Protein AF-A0A7K7Q0R3-F1 (afdb_monomer_lite)

InterPro domains:
  IPR020519 Divergent protein kinase domain 2A/B [PTHR32073] (1-245)
  IPR022049 FAM69, protein-kinase domain [PF12260] (134-243)

Structure (mmCIF, N/CA/C/O backbone):
data_AF-A0A7K7Q0R3-F1
#
_entry.id   AF-A0A7K7Q0R3-F1
#
loop_
_atom_site.group_PDB
_atom_site.id
_atom_site.type_symbol
_atom_site.label_atom_id
_atom_site.label_alt_id
_atom_site.label_comp_id
_atom_site.label_asym_id
_atom_site.label_entity_id
_atom_site.label_seq_id
_atom_site.pdbx_PDB_ins_code
_atom_site.Cartn_x
_atom_site.Cartn_y
_atom_site.Cartn_z
_atom_site.occupancy
_atom_site.B_iso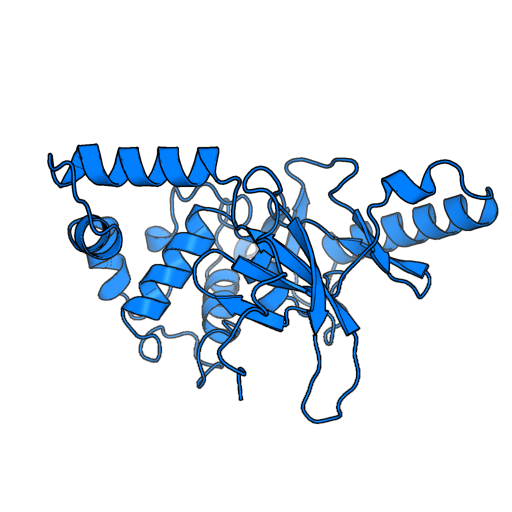_or_equiv
_atom_site.auth_seq_id
_atom_site.auth_comp_id
_atom_site.auth_asym_id
_atom_site.auth_atom_id
_atom_site.pdbx_PDB_model_num
ATOM 1 N N . ARG A 1 1 ? 11.522 20.310 10.435 1.00 29.44 1 ARG A N 1
ATOM 2 C CA . ARG A 1 1 ? 10.844 21.611 10.675 1.00 29.44 1 ARG A CA 1
ATOM 3 C C . ARG A 1 1 ? 9.976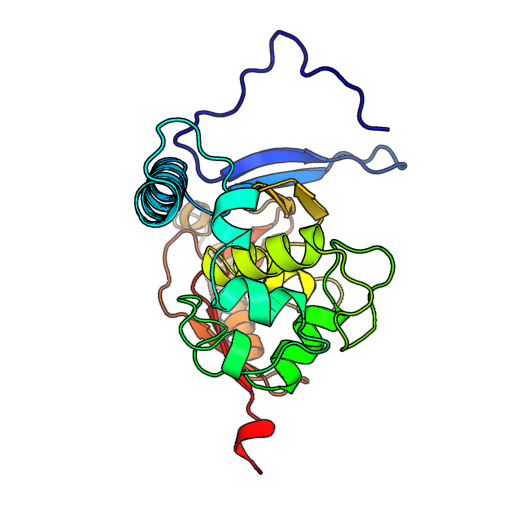 21.868 9.443 1.00 29.44 1 ARG A C 1
ATOM 5 O O . ARG A 1 1 ? 10.543 22.070 8.384 1.00 29.44 1 ARG A O 1
ATOM 12 N N . PHE A 1 2 ? 8.651 21.693 9.513 1.00 28.55 2 PHE A N 1
ATOM 13 C CA . PHE A 1 2 ? 7.786 22.058 8.384 1.00 28.55 2 PHE A CA 1
ATOM 14 C C . PHE A 1 2 ? 7.688 23.577 8.395 1.00 28.55 2 PHE A C 1
ATOM 16 O O . PHE A 1 2 ? 7.078 24.124 9.312 1.00 28.55 2 PHE A O 1
ATOM 23 N N . ASP A 1 3 ? 8.344 24.245 7.448 1.00 33.34 3 ASP A N 1
ATOM 24 C CA . ASP A 1 3 ? 8.173 25.681 7.278 1.00 33.34 3 ASP A CA 1
ATOM 25 C C . ASP A 1 3 ? 6.704 25.921 6.942 1.00 33.34 3 ASP A C 1
ATOM 27 O O . ASP A 1 3 ? 6.195 25.589 5.869 1.00 33.34 3 ASP A O 1
ATOM 31 N N . THR A 1 4 ? 5.980 26.412 7.942 1.00 40.22 4 THR A N 1
ATOM 32 C CA . THR A 1 4 ? 4.638 26.929 7.781 1.00 40.22 4 THR A CA 1
ATOM 33 C C . THR A 1 4 ? 4.751 28.076 6.800 1.00 40.22 4 THR A C 1
ATOM 35 O O . THR A 1 4 ? 5.209 29.148 7.179 1.00 40.22 4 THR A O 1
ATOM 38 N N . TRP A 1 5 ? 4.401 27.808 5.550 1.00 41.28 5 TRP A N 1
ATOM 39 C CA . TRP A 1 5 ? 3.625 28.633 4.630 1.00 41.28 5 TRP A CA 1
ATOM 40 C C . TRP A 1 5 ? 3.769 27.994 3.247 1.00 41.28 5 TRP A C 1
ATOM 42 O O . TRP A 1 5 ? 4.846 27.973 2.657 1.00 41.28 5 TRP A O 1
ATOM 52 N N . LEU A 1 6 ? 2.664 27.479 2.701 1.00 46.16 6 LEU A N 1
ATOM 53 C CA . LEU A 1 6 ? 2.557 27.382 1.248 1.00 46.16 6 LEU A CA 1
ATOM 54 C C . LEU A 1 6 ? 2.786 28.804 0.730 1.00 46.16 6 LEU A C 1
ATOM 56 O O . LEU A 1 6 ? 2.028 29.705 1.090 1.00 46.16 6 LEU A O 1
ATOM 60 N N . SER A 1 7 ? 3.853 29.016 -0.047 1.00 49.12 7 SER A N 1
ATOM 61 C CA . SER A 1 7 ? 4.052 30.269 -0.779 1.00 49.12 7 SER A CA 1
ATOM 62 C C . SER A 1 7 ? 2.725 30.658 -1.431 1.00 49.12 7 SER A C 1
ATOM 64 O O . SER A 1 7 ? 2.049 29.798 -1.995 1.00 49.12 7 SER A O 1
ATOM 66 N N . SER A 1 8 ? 2.322 31.924 -1.332 1.00 51.28 8 SER A N 1
ATOM 67 C CA . SER A 1 8 ? 1.013 32.426 -1.786 1.00 51.28 8 SER A CA 1
ATOM 68 C C . SER A 1 8 ? 0.708 32.126 -3.264 1.00 51.28 8 SER A C 1
ATOM 70 O O . SER A 1 8 ? -0.447 32.177 -3.685 1.00 51.28 8 SER A O 1
ATOM 72 N N . HIS A 1 9 ? 1.730 31.772 -4.047 1.00 54.41 9 HIS A N 1
ATOM 73 C CA . HIS A 1 9 ? 1.637 31.381 -5.453 1.00 54.41 9 HIS A CA 1
ATOM 74 C C . HIS A 1 9 ? 1.421 29.874 -5.682 1.00 54.41 9 HIS A C 1
ATOM 76 O O . HIS A 1 9 ? 1.054 29.470 -6.787 1.00 54.41 9 HIS A O 1
ATOM 82 N N . LEU A 1 10 ? 1.627 29.030 -4.667 1.00 55.50 10 LEU A N 1
ATOM 83 C CA . LEU A 1 10 ? 1.417 27.588 -4.757 1.00 55.50 10 LEU A CA 1
ATOM 84 C C . LEU A 1 10 ? -0.078 27.284 -4.658 1.00 55.50 10 LEU A C 1
ATOM 86 O O . LEU A 1 10 ? -0.665 27.206 -3.578 1.00 55.50 10 LEU A O 1
ATOM 90 N N . LYS A 1 11 ? -0.708 27.092 -5.818 1.00 57.22 11 LYS A N 1
ATOM 91 C CA . LYS A 1 11 ? -2.060 26.539 -5.891 1.00 57.22 11 LYS A CA 1
ATOM 92 C C . LYS A 1 11 ? -2.015 25.075 -5.465 1.00 57.22 11 LYS A C 1
ATOM 94 O O . LYS A 1 11 ? -1.203 24.303 -5.975 1.00 57.22 11 LYS A O 1
ATOM 99 N N . LEU A 1 12 ? -2.911 24.689 -4.557 1.00 59.88 12 LEU A N 1
ATOM 100 C CA . LEU A 1 12 ? -3.127 23.277 -4.257 1.00 59.88 12 LEU A CA 1
ATOM 101 C C . LEU A 1 12 ? -3.476 22.538 -5.560 1.00 59.88 12 LEU A C 1
ATOM 103 O O . LEU A 1 12 ? -4.226 23.084 -6.379 1.00 59.88 12 LEU A O 1
ATOM 107 N N . PRO A 1 13 ? -2.960 21.314 -5.759 1.00 64.62 13 PRO A N 1
ATOM 108 C CA . PRO A 1 13 ? -3.265 20.520 -6.937 1.00 64.62 13 PRO A CA 1
ATOM 109 C C . PRO A 1 13 ? -4.776 20.416 -7.154 1.00 64.62 13 PRO A C 1
ATOM 111 O O . PRO A 1 13 ? -5.527 20.338 -6.168 1.00 64.62 13 PRO A O 1
ATOM 114 N N . PRO A 1 14 ? -5.231 20.382 -8.422 1.00 69.56 14 PRO A N 1
ATOM 115 C CA . PRO A 1 14 ? -6.631 20.208 -8.748 1.00 69.56 14 PRO A CA 1
ATOM 116 C C . PRO A 1 14 ? -7.236 19.077 -7.933 1.00 69.56 14 PRO A C 1
ATOM 118 O O . PRO A 1 14 ? -6.722 17.963 -7.856 1.00 69.56 14 PRO A O 1
ATOM 121 N N . ILE A 1 15 ? -8.361 19.391 -7.317 1.00 67.19 15 ILE A N 1
ATOM 122 C CA . ILE A 1 15 ? -9.062 18.510 -6.396 1.00 67.19 15 ILE A CA 1
ATOM 123 C C . ILE A 1 15 ? -9.492 17.181 -7.060 1.00 67.19 15 ILE A C 1
ATOM 125 O O . ILE A 1 15 ? -9.699 16.177 -6.375 1.00 67.19 15 ILE A O 1
ATOM 129 N N . SER A 1 16 ? -9.618 17.183 -8.387 1.00 69.81 16 SER A N 1
ATOM 130 C CA . SER A 1 16 ? -9.933 16.024 -9.219 1.00 69.81 16 SER A CA 1
ATOM 131 C C . SER A 1 16 ? -8.789 15.015 -9.340 1.00 69.81 16 SER A C 1
ATOM 133 O O . SER A 1 16 ? -9.059 13.849 -9.621 1.00 69.81 16 SER A O 1
ATOM 135 N N . LEU A 1 17 ? -7.533 15.423 -9.129 1.00 77.06 17 LEU A N 1
ATOM 136 C CA . LEU A 1 17 ? -6.384 14.532 -9.267 1.00 77.06 17 LEU A CA 1
ATOM 137 C C . LEU A 1 17 ? -6.211 13.663 -8.017 1.00 77.06 17 LEU A C 1
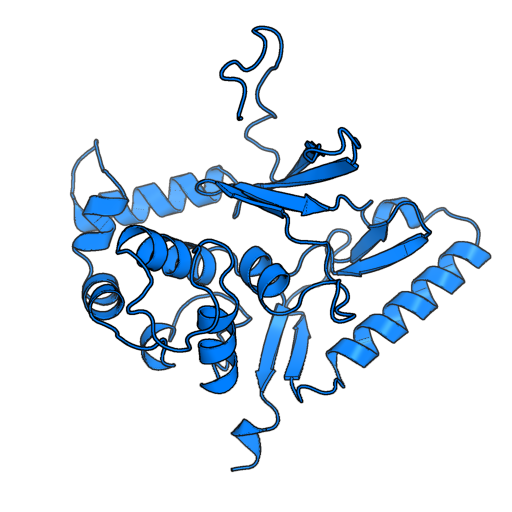ATOM 139 O O . LEU A 1 17 ? -6.199 14.150 -6.881 1.00 77.06 17 LEU A O 1
ATOM 143 N N . LEU A 1 18 ? -6.063 12.358 -8.250 1.00 85.50 18 LEU A N 1
ATOM 144 C CA . LEU A 1 18 ? -5.799 11.372 -7.203 1.00 85.50 18 LEU A CA 1
ATOM 145 C C . LEU A 1 18 ? -4.363 11.480 -6.676 1.00 85.50 18 LEU A C 1
ATOM 147 O O . LEU A 1 18 ? -4.151 11.353 -5.475 1.00 85.50 18 LEU A O 1
ATOM 151 N N . SER A 1 19 ? -3.405 11.735 -7.564 1.00 86.62 19 SER A N 1
ATOM 152 C CA . SER A 1 19 ? -1.977 11.797 -7.260 1.00 86.62 19 SER A CA 1
ATOM 153 C C . SER A 1 19 ? -1.325 12.973 -7.984 1.00 86.62 19 SER A C 1
ATOM 155 O O . SER A 1 19 ? -1.780 13.366 -9.063 1.00 86.62 19 SER A O 1
ATOM 157 N N . TYR A 1 20 ? -0.291 13.549 -7.379 1.00 86.38 20 TYR A N 1
ATOM 158 C CA . TYR A 1 20 ? 0.510 14.627 -7.949 1.00 86.38 20 TYR A CA 1
ATOM 159 C C . TYR A 1 20 ? 1.966 14.508 -7.506 1.00 86.38 20 TYR A C 1
ATOM 161 O O . TYR A 1 20 ? 2.252 14.103 -6.380 1.00 86.38 20 TYR A O 1
ATOM 169 N N . SER A 1 21 ? 2.882 14.894 -8.390 1.00 87.31 21 SER A N 1
ATOM 170 C CA . SER A 1 21 ? 4.310 14.887 -8.091 1.00 87.31 21 SER A CA 1
ATOM 171 C C . SER A 1 21 ? 4.691 16.052 -7.178 1.00 87.31 21 SER A C 1
ATOM 173 O O . SER A 1 21 ? 4.128 17.148 -7.254 1.00 87.31 21 SER A O 1
ATOM 175 N N . GLY A 1 22 ? 5.674 15.816 -6.324 1.00 86.75 22 GLY A N 1
ATOM 176 C CA . GLY A 1 22 ? 6.285 16.805 -5.452 1.00 86.75 22 GLY A CA 1
ATOM 177 C C . GLY A 1 22 ? 7.765 16.509 -5.248 1.00 86.75 22 GLY A C 1
ATOM 178 O O . GLY A 1 22 ? 8.283 15.495 -5.713 1.00 86.75 22 GLY A O 1
ATOM 179 N N . ASN A 1 23 ? 8.432 17.402 -4.524 1.00 87.38 23 ASN A N 1
ATOM 180 C CA . ASN A 1 23 ? 9.815 17.221 -4.109 1.00 87.38 23 ASN A CA 1
ATOM 181 C C . ASN A 1 23 ? 9.865 17.062 -2.591 1.00 87.38 23 ASN A C 1
ATOM 183 O O . ASN A 1 23 ? 9.279 17.854 -1.853 1.00 87.38 23 ASN A O 1
ATOM 187 N N . TYR A 1 24 ? 10.577 16.041 -2.140 1.00 84.81 24 TYR A N 1
ATOM 188 C CA . TYR A 1 24 ? 10.869 15.781 -0.740 1.00 84.81 24 TYR A CA 1
ATOM 189 C C . TYR A 1 24 ? 12.359 15.984 -0.496 1.00 84.81 24 TYR A C 1
ATOM 191 O O . TYR A 1 24 ? 13.177 15.628 -1.343 1.00 84.81 24 TYR A O 1
ATOM 199 N N . THR A 1 25 ? 12.702 16.541 0.659 1.00 82.50 25 THR A N 1
ATOM 200 C CA . THR A 1 25 ? 14.082 16.636 1.123 1.00 82.50 25 THR A CA 1
ATOM 201 C C . THR A 1 25 ? 14.176 16.124 2.550 1.00 82.50 25 THR A C 1
ATOM 203 O O . THR A 1 25 ? 13.286 16.363 3.366 1.00 82.50 25 THR A O 1
ATOM 206 N N . ASP A 1 26 ? 15.271 15.433 2.832 1.00 76.00 26 ASP A N 1
ATOM 207 C CA . ASP A 1 26 ? 15.704 15.054 4.171 1.00 76.00 26 ASP A CA 1
ATOM 208 C C . ASP A 1 26 ? 16.652 16.117 4.757 1.00 76.00 26 ASP A C 1
ATOM 210 O O . ASP A 1 26 ? 16.946 17.136 4.118 1.00 76.00 26 ASP A O 1
ATOM 214 N N . ASP A 1 27 ? 17.146 15.880 5.976 1.00 74.31 27 ASP A N 1
ATOM 215 C CA . ASP A 1 27 ? 18.114 16.754 6.655 1.00 74.31 27 ASP A CA 1
ATOM 216 C C . ASP A 1 27 ? 19.431 16.904 5.865 1.00 74.31 27 ASP A C 1
ATOM 218 O O . ASP A 1 27 ? 20.146 17.895 6.025 1.00 74.31 27 ASP A O 1
ATOM 222 N N . ALA A 1 28 ? 19.719 15.969 4.950 1.00 71.62 28 ALA A N 1
ATOM 223 C CA . ALA A 1 28 ? 20.848 16.027 4.024 1.00 71.62 28 ALA A CA 1
ATOM 224 C C . ALA A 1 28 ? 20.610 16.959 2.815 1.00 71.62 28 ALA A C 1
ATOM 226 O O . ALA A 1 28 ? 21.481 17.078 1.953 1.00 71.62 28 ALA A O 1
ATOM 227 N N . LYS A 1 29 ? 19.458 17.643 2.745 1.00 73.44 29 LYS A N 1
ATOM 228 C CA . LYS A 1 29 ? 19.083 18.597 1.682 1.00 73.44 29 LYS A CA 1
ATOM 229 C C . LYS A 1 29 ? 19.063 17.993 0.270 1.00 73.44 29 LYS A C 1
ATOM 231 O O . LYS A 1 29 ? 19.203 18.716 -0.720 1.00 73.44 29 LYS A O 1
ATOM 236 N N . SER A 1 30 ? 18.894 16.673 0.163 1.00 79.25 30 SER A N 1
ATOM 237 C CA . SER A 1 30 ? 18.803 15.982 -1.124 1.00 79.25 30 SER A CA 1
ATOM 238 C C . SER A 1 30 ? 17.358 15.987 -1.629 1.00 79.25 30 SER A C 1
ATOM 240 O O . SER A 1 30 ? 16.482 15.346 -1.051 1.00 79.25 30 SER A O 1
ATOM 242 N N . TRP A 1 31 ? 17.089 16.714 -2.715 1.00 84.25 31 TRP A N 1
ATOM 243 C CA . TRP A 1 31 ? 15.753 16.747 -3.314 1.00 84.25 31 TRP A CA 1
ATOM 244 C C . TRP A 1 31 ? 15.470 15.463 -4.095 1.00 84.25 31 TRP A C 1
ATOM 246 O O . TRP A 1 31 ? 16.217 15.093 -5.001 1.00 84.25 31 TRP A O 1
ATOM 256 N N . ARG A 1 32 ? 14.365 14.796 -3.760 1.00 87.00 32 ARG A N 1
ATOM 257 C CA . ARG A 1 32 ? 13.897 13.561 -4.399 1.00 87.00 32 ARG A CA 1
ATOM 258 C C . ARG A 1 32 ? 12.455 13.722 -4.856 1.00 87.00 32 ARG A C 1
ATOM 260 O O . ARG A 1 32 ? 11.644 14.326 -4.155 1.00 87.00 32 ARG A O 1
ATOM 267 N N . LEU A 1 33 ? 12.137 13.150 -6.013 1.00 90.62 33 LEU A N 1
ATOM 268 C CA . LEU A 1 33 ? 10.776 13.144 -6.540 1.00 90.62 33 LEU A CA 1
ATOM 269 C C . LEU A 1 33 ? 9.895 12.187 -5.736 1.00 90.62 33 LEU A C 1
ATOM 271 O O . LEU A 1 33 ? 10.247 11.026 -5.509 1.00 90.62 33 LEU A O 1
ATOM 275 N N . VAL A 1 34 ? 8.727 12.679 -5.344 1.00 92.88 34 VAL A N 1
ATOM 276 C CA . VAL A 1 34 ? 7.715 11.926 -4.602 1.00 92.88 34 VAL A CA 1
ATOM 277 C C . VAL A 1 34 ? 6.358 12.070 -5.258 1.00 92.88 34 VAL A C 1
ATOM 279 O O . VAL A 1 34 ? 6.055 13.104 -5.847 1.00 92.88 34 VAL A O 1
ATOM 282 N N . ASP A 1 35 ? 5.535 11.043 -5.124 1.00 92.00 35 ASP A N 1
ATOM 283 C CA . ASP A 1 35 ? 4.119 11.116 -5.442 1.00 92.00 35 ASP A CA 1
ATOM 284 C C . ASP A 1 35 ? 3.351 11.352 -4.141 1.00 92.00 35 ASP A C 1
ATOM 286 O O . ASP A 1 35 ? 3.542 10.655 -3.141 1.00 92.00 35 ASP A O 1
ATOM 290 N N . ILE A 1 36 ? 2.479 12.357 -4.153 1.00 92.12 36 ILE A N 1
ATOM 291 C CA . ILE A 1 36 ? 1.543 12.632 -3.071 1.00 92.12 36 ILE A CA 1
ATOM 292 C C . ILE A 1 36 ? 0.164 12.199 -3.551 1.00 92.12 36 ILE A C 1
ATOM 294 O O . ILE A 1 36 ? -0.401 12.771 -4.484 1.00 92.12 36 ILE A O 1
ATOM 298 N N . THR A 1 37 ? -0.380 11.178 -2.901 1.00 91.00 37 THR A N 1
ATOM 299 C CA . THR A 1 37 ? -1.573 10.466 -3.357 1.00 91.00 37 THR A CA 1
ATOM 300 C C . THR A 1 37 ? -2.669 10.519 -2.299 1.00 91.00 37 THR A C 1
ATOM 302 O O . THR A 1 37 ? -2.434 10.309 -1.110 1.00 91.00 37 THR A O 1
ATOM 305 N N . ARG A 1 38 ? -3.901 10.809 -2.722 1.00 90.56 38 ARG A N 1
ATOM 306 C CA . ARG A 1 38 ? -5.098 10.702 -1.880 1.00 90.56 38 ARG A CA 1
ATOM 307 C C . ARG A 1 38 ? -5.503 9.232 -1.765 1.00 90.56 38 ARG A C 1
ATOM 309 O O . ARG A 1 38 ? -5.488 8.524 -2.764 1.00 90.56 38 ARG A O 1
ATOM 316 N N . LEU A 1 39 ? -5.963 8.799 -0.588 1.00 87.88 39 LEU A N 1
ATOM 317 C CA . LEU A 1 39 ? -6.458 7.422 -0.388 1.00 87.88 39 LEU A CA 1
ATOM 318 C C . LEU A 1 39 ? -7.570 7.040 -1.377 1.00 87.88 39 LEU A C 1
ATOM 320 O O . LEU A 1 39 ? -7.611 5.920 -1.870 1.00 87.88 39 LEU A O 1
ATOM 324 N N . THR A 1 40 ? -8.454 7.980 -1.698 1.00 87.62 40 THR A N 1
ATOM 325 C CA . THR A 1 40 ? -9.368 7.882 -2.835 1.00 87.62 40 THR A CA 1
ATOM 326 C C . THR A 1 40 ? -9.658 9.272 -3.417 1.00 87.62 40 THR A C 1
ATOM 328 O O . THR A 1 40 ? -9.281 10.308 -2.852 1.00 87.62 40 THR A O 1
ATOM 331 N N . SER A 1 41 ? -10.323 9.308 -4.574 1.00 85.50 41 SER A N 1
ATOM 332 C CA . SER A 1 41 ? -10.831 10.527 -5.201 1.00 85.50 41 SER A CA 1
ATOM 333 C C . SER A 1 41 ? -11.652 11.359 -4.211 1.00 85.50 41 SER A C 1
ATOM 335 O O . SER A 1 41 ? -12.357 10.821 -3.349 1.00 85.50 41 SER A O 1
ATOM 337 N N . LYS A 1 42 ? -11.618 12.692 -4.348 1.00 82.31 42 LYS A N 1
ATOM 338 C CA . LYS A 1 42 ? -12.428 13.558 -3.479 1.00 82.31 42 LYS A CA 1
ATOM 339 C C . LYS A 1 42 ? -13.910 13.195 -3.540 1.00 82.31 42 LYS A C 1
ATOM 341 O O . LYS A 1 42 ? -14.547 13.138 -2.499 1.00 82.31 42 LYS A O 1
ATOM 346 N N . TYR A 1 43 ? -14.447 12.931 -4.730 1.00 83.00 43 TYR A N 1
ATOM 347 C CA . TYR A 1 43 ? -15.859 12.584 -4.878 1.00 83.00 43 TYR A CA 1
ATOM 348 C C . TYR A 1 43 ? -16.240 11.359 -4.032 1.00 83.00 43 TYR A C 1
ATOM 350 O O . TYR A 1 43 ? -17.242 11.384 -3.317 1.00 83.00 43 TYR A O 1
ATOM 358 N N . GLN A 1 44 ? -15.422 10.301 -4.063 1.00 84.19 44 GLN A N 1
ATOM 359 C CA . GLN A 1 44 ? -15.665 9.104 -3.256 1.00 84.19 44 GLN A CA 1
ATOM 360 C C . GLN A 1 44 ? -15.496 9.378 -1.756 1.00 84.19 44 GLN A C 1
ATOM 362 O O . GLN A 1 44 ? -16.328 8.921 -0.973 1.00 84.19 44 GLN A O 1
ATOM 367 N N . HIS A 1 45 ? -14.492 10.170 -1.361 1.00 83.31 45 HIS A N 1
ATOM 368 C CA . HIS A 1 45 ? -14.331 10.627 0.022 1.00 83.31 45 HIS A CA 1
ATOM 369 C C . HIS A 1 45 ? -15.559 11.400 0.524 1.00 83.31 45 HIS A C 1
ATOM 371 O O . HIS A 1 45 ? -16.135 11.030 1.542 1.00 83.31 45 HIS A O 1
ATOM 377 N N . ASP A 1 46 ? -15.994 12.432 -0.200 1.00 83.50 46 ASP A N 1
ATOM 378 C CA . ASP A 1 46 ? -17.121 13.282 0.192 1.00 83.50 46 ASP A CA 1
ATOM 379 C C . ASP A 1 46 ? -18.423 12.464 0.263 1.00 83.50 46 ASP A C 1
ATOM 381 O O . ASP A 1 46 ? -19.235 12.637 1.173 1.00 83.50 46 ASP A O 1
ATOM 385 N N . ARG A 1 47 ? -18.619 11.514 -0.664 1.00 82.44 47 ARG A N 1
ATOM 386 C CA . ARG A 1 47 ? -19.771 10.602 -0.651 1.00 82.44 47 ARG A CA 1
ATOM 387 C C . ARG A 1 47 ? -19.746 9.667 0.560 1.00 82.44 47 ARG A C 1
ATOM 389 O O . ARG A 1 47 ? -20.796 9.439 1.162 1.00 82.44 47 ARG A O 1
ATOM 396 N N . ALA A 1 48 ? -18.585 9.112 0.906 1.00 79.25 48 ALA A N 1
ATOM 397 C CA . ALA A 1 48 ? -18.428 8.247 2.073 1.00 79.25 48 ALA A CA 1
ATOM 398 C C . ALA A 1 48 ? -18.665 9.022 3.378 1.00 79.25 48 ALA A C 1
ATOM 400 O O . ALA A 1 48 ? -19.449 8.576 4.217 1.00 79.25 48 ALA A O 1
ATOM 401 N N . ASP A 1 49 ? -18.078 10.213 3.502 1.00 80.94 49 ASP A N 1
ATOM 402 C CA . ASP A 1 49 ? -18.249 11.086 4.665 1.00 80.94 49 ASP A CA 1
ATOM 403 C C . ASP A 1 49 ? -19.717 11.475 4.846 1.00 80.94 49 ASP A C 1
ATOM 405 O O . ASP A 1 49 ? -20.277 11.297 5.927 1.00 80.94 49 ASP A O 1
ATOM 409 N N . ASN A 1 50 ? -20.384 11.901 3.769 1.00 80.75 50 ASN A N 1
ATOM 410 C CA . ASN A 1 50 ? -21.805 12.236 3.804 1.00 80.75 50 ASN A CA 1
ATOM 411 C C . ASN A 1 50 ? -22.669 11.048 4.241 1.00 80.75 50 ASN A C 1
ATOM 413 O O . ASN A 1 50 ? -23.589 11.230 5.037 1.00 80.75 50 ASN A O 1
ATOM 417 N N . ARG A 1 51 ? -22.375 9.824 3.782 1.00 77.81 51 ARG A N 1
ATOM 418 C CA . ARG A 1 51 ? -23.102 8.613 4.210 1.00 77.81 51 ARG A CA 1
ATOM 419 C C . ARG A 1 51 ? -22.923 8.330 5.699 1.00 77.81 51 ARG A C 1
ATOM 421 O O . ARG A 1 51 ? -23.909 8.070 6.387 1.00 77.81 51 ARG A O 1
ATOM 428 N N . ILE A 1 52 ? -21.697 8.410 6.212 1.00 75.50 52 ILE A N 1
ATOM 429 C CA . ILE A 1 52 ? -21.407 8.189 7.639 1.00 75.50 52 ILE A CA 1
ATOM 430 C C . ILE A 1 52 ? -22.105 9.259 8.491 1.00 75.50 52 ILE A C 1
ATOM 432 O O . ILE A 1 52 ? -22.723 8.958 9.509 1.00 75.50 52 ILE A O 1
ATOM 436 N N . CYS A 1 53 ? -22.071 10.510 8.046 1.00 76.75 53 CYS A N 1
ATOM 437 C CA . CYS A 1 53 ? -22.638 11.638 8.771 1.00 76.75 53 CYS A CA 1
ATOM 438 C C . CYS A 1 53 ? -24.173 11.658 8.787 1.00 76.75 53 CYS A C 1
ATOM 440 O O . CYS A 1 53 ? -24.780 11.873 9.839 1.00 76.75 53 CYS A O 1
ATOM 442 N N . THR A 1 54 ? -24.810 11.397 7.644 1.00 75.31 54 THR A N 1
ATOM 443 C CA . THR A 1 54 ? -26.278 11.382 7.525 1.00 75.31 54 THR A CA 1
ATOM 444 C C . THR A 1 54 ? -26.906 10.197 8.251 1.00 75.31 54 THR A C 1
ATOM 446 O O . THR A 1 54 ? -27.928 10.374 8.911 1.00 75.31 54 THR A O 1
ATOM 449 N N . SER A 1 55 ? -26.275 9.019 8.200 1.00 68.69 55 SER A N 1
ATOM 450 C CA . SER A 1 55 ? -26.783 7.813 8.870 1.00 68.69 55 SER A CA 1
ATOM 451 C C . SER A 1 55 ? -26.697 7.873 10.400 1.00 68.69 55 SER A C 1
ATOM 453 O O . SER A 1 55 ? -27.532 7.268 11.067 1.00 68.69 55 SER A O 1
ATOM 455 N N . LEU A 1 56 ? -25.732 8.612 10.967 1.00 67.38 56 LEU A N 1
ATOM 456 C CA . LEU A 1 56 ? -25.437 8.557 12.407 1.00 67.38 56 LEU A CA 1
ATOM 457 C C . LEU A 1 56 ? -25.782 9.821 13.196 1.00 67.38 56 LEU A C 1
ATOM 459 O O . LEU A 1 56 ? -26.101 9.719 14.380 1.00 67.38 56 LEU A O 1
ATOM 463 N N . LEU A 1 57 ? -25.675 11.010 12.595 1.00 66.12 57 LEU A N 1
ATOM 464 C CA . LEU A 1 57 ? -25.796 12.265 13.347 1.00 66.12 57 LEU A CA 1
ATOM 465 C C . LEU A 1 57 ? -27.021 13.100 12.974 1.00 66.12 57 LEU A C 1
ATOM 467 O O . LEU A 1 57 ? -27.382 13.967 13.760 1.00 66.12 57 LEU A O 1
ATOM 471 N N . LYS A 1 58 ? -27.684 12.844 11.834 1.00 65.75 58 LYS A N 1
ATOM 472 C CA . LYS A 1 58 ? -28.829 13.641 11.332 1.00 65.75 58 LYS A CA 1
ATOM 473 C C . LYS A 1 58 ? -28.575 15.169 11.321 1.00 65.75 58 LYS A C 1
ATOM 475 O O . LYS A 1 58 ? -29.521 15.949 11.291 1.00 65.75 58 LYS A O 1
ATOM 480 N N . THR A 1 59 ? -27.314 15.614 11.329 1.00 60.22 59 THR A N 1
ATOM 481 C CA . THR A 1 59 ? -26.909 17.031 11.343 1.00 60.22 59 THR A CA 1
ATOM 482 C C . THR A 1 59 ? -26.138 17.406 10.078 1.00 60.22 59 THR A C 1
ATOM 484 O O . THR A 1 59 ? -25.413 16.589 9.513 1.00 60.22 59 THR A O 1
ATOM 487 N N . LYS A 1 60 ? -26.255 18.674 9.646 1.00 56.97 60 LYS A N 1
ATOM 488 C CA . LYS A 1 60 ? -25.479 19.234 8.517 1.00 56.97 60 LYS A CA 1
ATOM 489 C C . LYS A 1 60 ? -23.992 19.425 8.849 1.00 56.97 60 LYS A C 1
ATOM 491 O O . LYS A 1 60 ? -23.160 19.376 7.952 1.00 56.97 60 LYS A O 1
ATOM 496 N N . THR A 1 61 ? -23.652 19.622 10.124 1.00 61.72 61 THR A N 1
ATOM 497 C CA . THR A 1 61 ? -22.269 19.685 10.613 1.00 61.72 61 THR A CA 1
ATOM 498 C C . THR A 1 61 ? -21.926 18.372 11.308 1.00 61.72 61 THR A C 1
ATOM 500 O O . THR A 1 61 ? -22.508 18.003 12.330 1.00 61.72 61 THR A O 1
ATOM 503 N N . CYS A 1 62 ? -20.997 17.625 10.722 1.00 67.50 62 CYS A N 1
ATOM 504 C CA . CYS A 1 62 ? -20.591 16.317 11.210 1.00 67.50 62 CYS A CA 1
ATOM 505 C C . CYS A 1 62 ? -19.071 16.262 11.311 1.00 67.50 62 CYS A C 1
ATOM 507 O O . CYS A 1 62 ? -18.356 16.415 10.325 1.00 67.50 62 CYS A O 1
ATOM 509 N N . SER A 1 63 ? -18.577 16.024 12.524 1.00 78.81 63 SER A N 1
ATOM 510 C CA . SER A 1 63 ? -17.200 15.583 12.715 1.00 78.81 63 SER A CA 1
ATOM 511 C C . SER A 1 63 ? -17.166 14.078 12.484 1.00 78.81 63 SER A C 1
ATOM 513 O O . SER A 1 63 ? -17.772 13.327 13.252 1.00 78.81 63 SER A O 1
ATOM 515 N N . LEU A 1 64 ? -16.466 13.641 11.434 1.00 78.00 64 LEU A N 1
ATOM 516 C CA . LEU A 1 64 ? -16.381 12.225 11.078 1.00 78.00 64 LEU A CA 1
ATOM 517 C C . LEU A 1 64 ? -15.813 11.382 12.224 1.00 78.00 64 LEU A C 1
ATOM 519 O O . LEU A 1 64 ? -16.342 10.317 12.515 1.00 78.00 64 LEU A O 1
ATOM 523 N N . GLU A 1 65 ? -14.792 11.886 12.923 1.00 79.81 65 GLU A N 1
ATOM 524 C CA . GLU A 1 65 ? -14.243 11.233 14.115 1.00 79.81 65 GLU A CA 1
ATOM 525 C C . GLU A 1 65 ? -15.334 10.996 15.171 1.00 79.81 65 GLU A C 1
ATOM 527 O O . GLU A 1 65 ? -15.471 9.886 15.685 1.00 79.81 65 GLU A O 1
ATOM 532 N N . ARG A 1 66 ? -16.159 12.011 15.468 1.00 80.94 66 ARG A N 1
ATOM 533 C CA . ARG A 1 66 ? -17.259 11.871 16.437 1.00 80.94 66 ARG A CA 1
ATOM 534 C C . ARG A 1 66 ? -18.339 10.908 15.950 1.00 80.94 66 ARG A C 1
ATOM 536 O O . ARG A 1 66 ? -18.887 10.170 16.765 1.00 80.94 66 ARG A O 1
ATOM 543 N N . ALA A 1 67 ? -18.654 10.916 14.655 1.00 81.31 67 ALA A N 1
ATOM 544 C CA . ALA A 1 67 ? -19.627 10.000 14.067 1.00 81.31 67 ALA A CA 1
ATOM 545 C C . ALA A 1 67 ? -19.137 8.548 14.163 1.00 81.31 67 ALA A C 1
ATOM 547 O O . ALA A 1 67 ? -19.837 7.693 14.703 1.00 81.31 67 ALA A O 1
ATOM 548 N N . LEU A 1 68 ? -17.901 8.288 13.729 1.00 81.69 68 LEU A N 1
ATOM 549 C CA . LEU A 1 68 ? -17.283 6.963 13.767 1.00 81.69 68 LEU A CA 1
ATOM 550 C C . LEU A 1 68 ? -17.177 6.434 15.196 1.00 81.69 68 LEU A C 1
ATOM 552 O O . LEU A 1 68 ? -17.533 5.277 15.424 1.00 81.69 68 LEU A O 1
ATOM 556 N N . ARG A 1 69 ? -16.835 7.298 16.166 1.00 84.19 69 ARG A N 1
ATOM 557 C CA . ARG A 1 69 ? -16.830 6.976 17.603 1.00 84.19 69 ARG A CA 1
ATOM 558 C C . ARG A 1 69 ? -18.141 6.387 18.117 1.00 84.19 69 ARG A C 1
ATOM 560 O O . ARG A 1 69 ? -18.104 5.630 19.077 1.00 84.19 69 ARG A O 1
ATOM 567 N N . ARG A 1 70 ? -19.290 6.664 17.498 1.00 83.81 70 ARG A N 1
ATOM 568 C CA . ARG A 1 70 ? -20.587 6.108 17.927 1.00 83.81 70 ARG A CA 1
ATOM 569 C C . ARG A 1 70 ? -20.891 4.724 17.357 1.00 83.81 70 ARG A C 1
ATOM 571 O O . ARG A 1 70 ? -21.826 4.077 17.814 1.00 83.81 70 ARG A O 1
ATOM 578 N N . THR A 1 71 ? -20.135 4.258 16.366 1.00 84.12 71 THR A N 1
ATOM 579 C CA . THR A 1 71 ? -20.409 2.967 15.722 1.00 84.12 71 THR A CA 1
ATOM 580 C C . THR A 1 71 ? -19.916 1.798 16.575 1.00 84.12 71 THR A C 1
ATOM 582 O O . THR A 1 71 ? -18.842 1.855 17.177 1.00 84.12 71 THR A O 1
ATOM 585 N N . GLN A 1 72 ? -20.673 0.696 16.598 1.00 87.69 72 GLN A N 1
ATOM 586 C CA . GLN A 1 72 ? -20.302 -0.498 17.368 1.00 87.69 72 GLN A CA 1
ATOM 587 C C . GLN A 1 72 ? -18.971 -1.098 16.895 1.00 87.69 72 GLN A C 1
ATOM 589 O O . GLN A 1 72 ? -18.146 -1.481 17.724 1.00 87.69 72 GLN A O 1
ATOM 594 N N . ARG A 1 73 ? -18.735 -1.142 15.574 1.00 87.31 73 ARG A N 1
ATOM 595 C CA . ARG A 1 73 ? -17.459 -1.600 14.997 1.00 87.31 73 ARG A CA 1
ATOM 596 C C . ARG A 1 73 ? -16.294 -0.788 15.555 1.00 87.31 73 ARG A C 1
ATOM 598 O O . ARG A 1 73 ? -15.305 -1.365 15.988 1.00 87.31 73 ARG A O 1
ATOM 605 N N . PHE A 1 74 ? -16.435 0.534 15.607 1.00 87.31 74 PHE A N 1
ATOM 606 C CA . PHE A 1 74 ? -15.382 1.400 16.118 1.00 87.31 74 PHE A CA 1
ATOM 607 C C . PHE A 1 74 ? -15.168 1.259 17.626 1.00 87.31 74 PHE A C 1
ATOM 609 O O . PHE A 1 74 ? -14.035 1.248 18.090 1.00 87.31 74 PHE A O 1
ATOM 616 N N . GLN A 1 75 ? -16.239 1.096 18.402 1.00 90.56 75 GLN A N 1
ATOM 617 C CA . GLN A 1 75 ? -16.125 0.837 19.838 1.00 90.56 75 GLN A CA 1
ATOM 618 C C . GLN A 1 75 ? -15.387 -0.475 20.130 1.00 90.56 75 GLN A C 1
ATOM 620 O O . GLN A 1 75 ? -14.536 -0.511 21.017 1.00 90.56 75 GLN A O 1
ATOM 625 N N . LYS A 1 76 ? -15.661 -1.535 19.357 1.00 92.81 76 LYS A N 1
ATOM 626 C CA . LYS A 1 76 ? -14.893 -2.789 19.423 1.00 92.81 76 LYS A CA 1
ATOM 627 C C . LYS A 1 76 ? -13.430 -2.563 19.034 1.00 92.81 76 LYS A C 1
ATOM 629 O O . LYS A 1 76 ? -12.542 -2.981 19.766 1.00 92.81 76 LYS A O 1
ATOM 634 N N . TRP A 1 77 ? -13.195 -1.836 17.942 1.00 93.69 77 TRP A N 1
ATOM 635 C CA . TRP A 1 77 ? -11.859 -1.513 17.441 1.00 93.69 77 TRP A CA 1
ATOM 636 C C . TRP A 1 77 ? -10.995 -0.752 18.457 1.00 93.69 77 TRP A C 1
ATOM 638 O O . TRP A 1 77 ? -9.837 -1.095 18.664 1.00 93.69 77 TRP A O 1
ATOM 648 N N . LEU A 1 78 ? -11.552 0.255 19.137 1.00 92.75 78 LEU A N 1
ATOM 649 C CA . LEU A 1 78 ? -10.813 1.023 20.143 1.00 92.75 78 LEU A CA 1
ATOM 650 C C . LEU A 1 78 ? -10.395 0.178 21.352 1.00 92.75 78 LEU A C 1
ATOM 652 O O . LEU A 1 78 ? -9.288 0.345 21.865 1.00 92.75 78 LEU A O 1
ATOM 656 N N . ARG A 1 79 ? -11.269 -0.736 21.791 1.00 93.25 79 ARG A N 1
ATOM 657 C CA . ARG A 1 79 ? -11.032 -1.621 22.944 1.00 93.25 79 ARG A CA 1
ATOM 658 C C . ARG A 1 79 ? -10.139 -2.815 22.611 1.00 93.25 79 ARG A C 1
ATOM 660 O O . ARG A 1 79 ? -9.664 -3.484 23.525 1.00 93.25 79 ARG A O 1
ATOM 667 N N . ALA A 1 80 ? -9.934 -3.098 21.328 1.00 94.69 80 ALA A N 1
ATOM 668 C CA . ALA A 1 80 ? -9.104 -4.201 20.890 1.00 94.69 80 ALA A CA 1
ATOM 669 C C . ALA A 1 80 ? -7.642 -3.977 21.291 1.00 94.69 80 ALA A C 1
ATOM 671 O O . ALA A 1 80 ? -7.065 -2.904 21.065 1.00 94.69 80 ALA A O 1
ATOM 672 N N . LYS A 1 81 ? -7.057 -5.027 21.870 1.00 94.56 81 LYS A N 1
ATOM 673 C CA . LYS A 1 81 ? -5.632 -5.099 22.210 1.00 94.56 81 LYS A CA 1
ATOM 674 C C . LYS A 1 81 ? -4.788 -5.676 21.080 1.00 94.56 81 LYS A C 1
ATOM 676 O O . LYS A 1 81 ? -3.593 -5.439 21.037 1.00 94.56 81 LYS A O 1
ATOM 681 N N . ARG A 1 82 ? -5.390 -6.425 20.158 1.00 95.69 82 ARG A N 1
ATOM 682 C CA . ARG A 1 82 ? -4.726 -7.039 19.003 1.00 95.69 82 ARG A CA 1
ATOM 683 C C . ARG A 1 82 ? -5.640 -6.917 17.795 1.00 95.69 82 ARG A C 1
ATOM 685 O O . ARG A 1 82 ? -6.860 -6.940 17.950 1.00 95.69 82 ARG A O 1
ATOM 692 N N . LEU A 1 83 ? -5.047 -6.787 16.615 1.00 96.06 83 LEU A N 1
ATOM 693 C CA . LEU A 1 83 ? -5.792 -6.802 15.367 1.00 96.06 83 LEU A CA 1
ATOM 694 C C . LEU A 1 83 ? -6.115 -8.251 14.993 1.00 96.06 83 LEU A C 1
ATOM 696 O O . LEU A 1 83 ? -5.207 -9.033 14.732 1.00 96.06 83 LEU A O 1
ATOM 700 N N . THR A 1 84 ? -7.393 -8.605 14.990 1.00 96.31 84 THR A N 1
ATOM 701 C CA . THR A 1 84 ? -7.875 -9.975 14.774 1.00 96.31 84 THR A CA 1
ATOM 702 C C . THR A 1 84 ? -8.782 -10.062 13.540 1.00 96.31 84 THR A C 1
ATOM 704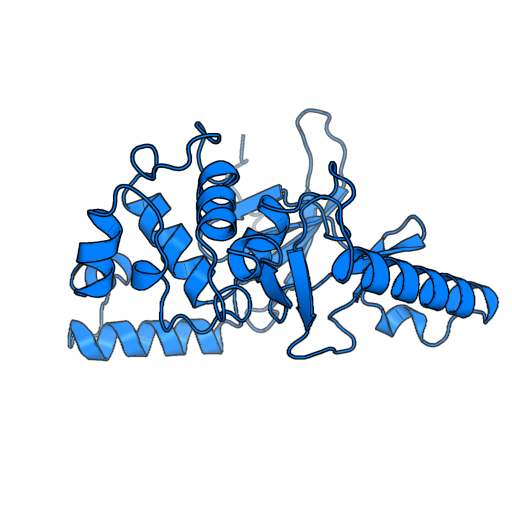 O O . THR A 1 84 ? -9.352 -9.042 13.126 1.00 96.31 84 THR A O 1
ATOM 707 N N . PRO A 1 85 ? -8.943 -11.255 12.931 1.00 95.38 85 PRO A N 1
ATOM 708 C CA . PRO A 1 85 ? -9.764 -11.437 11.733 1.00 95.38 85 PRO A CA 1
ATOM 709 C C . PRO A 1 85 ? -11.202 -10.917 11.870 1.00 95.38 85 PRO A C 1
ATOM 711 O O . PRO A 1 85 ? -11.722 -10.297 10.943 1.00 95.38 85 PRO A O 1
ATOM 714 N N . ASP A 1 86 ? -11.832 -11.077 13.038 1.00 93.94 86 ASP A N 1
ATOM 715 C CA . ASP A 1 86 ? -13.202 -10.616 13.300 1.00 93.94 86 ASP A CA 1
ATOM 716 C C . ASP A 1 86 ? -13.350 -9.084 13.251 1.00 93.94 86 ASP A C 1
ATOM 718 O O . ASP A 1 86 ? -14.400 -8.567 12.860 1.00 93.94 86 ASP A O 1
ATOM 722 N N . LEU A 1 87 ? -12.292 -8.337 13.585 1.00 94.62 87 LEU A N 1
ATOM 723 C CA . LEU A 1 87 ? -12.304 -6.871 13.551 1.00 94.62 87 LEU A CA 1
ATOM 724 C C . LEU A 1 87 ? -12.249 -6.323 12.122 1.00 94.62 87 LEU A C 1
ATOM 726 O O . LEU A 1 87 ? -12.835 -5.2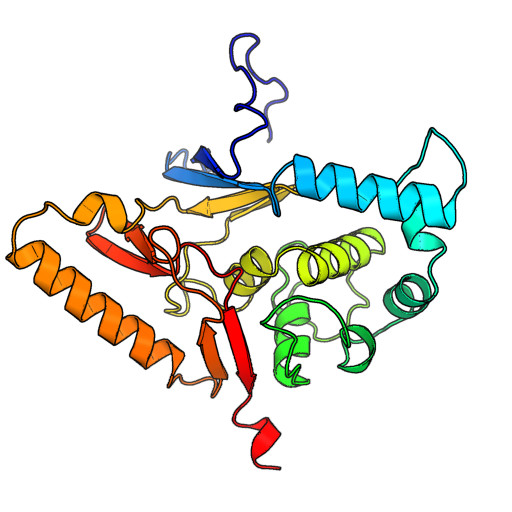72 11.830 1.00 94.62 87 LEU A O 1
ATOM 730 N N . VAL A 1 88 ? -11.546 -7.026 11.233 1.00 94.62 88 VAL A N 1
ATOM 731 C CA . VAL A 1 88 ? -11.361 -6.632 9.828 1.00 94.62 88 VAL A CA 1
ATOM 732 C C . VAL A 1 88 ? -12.368 -7.281 8.884 1.00 94.62 88 VAL A C 1
ATOM 734 O O . VAL A 1 88 ? -12.494 -6.855 7.735 1.00 94.62 88 VAL A O 1
ATOM 737 N N . GLN A 1 89 ? -13.135 -8.260 9.362 1.00 91.81 89 GLN A N 1
ATOM 738 C CA . GLN A 1 89 ? -14.135 -8.946 8.559 1.00 91.81 89 GLN A CA 1
ATOM 739 C C . GLN A 1 89 ? -15.130 -7.951 7.933 1.00 91.81 89 GLN A C 1
ATOM 741 O O . GLN A 1 89 ? -15.660 -7.033 8.579 1.00 91.81 89 GLN A O 1
ATOM 746 N N . GLY A 1 90 ? -15.371 -8.122 6.633 1.00 89.19 90 GLY A N 1
ATOM 747 C CA . GLY A 1 90 ? -16.277 -7.284 5.847 1.00 89.19 90 GLY A CA 1
ATOM 748 C C . GLY A 1 90 ? -15.720 -5.915 5.442 1.00 89.19 90 GLY A C 1
ATOM 749 O O . GLY A 1 90 ? -16.469 -5.122 4.873 1.00 89.19 90 GLY A O 1
ATOM 750 N N . LEU A 1 91 ? -14.445 -5.607 5.714 1.00 92.00 91 LEU A N 1
ATOM 751 C CA . LEU A 1 91 ? -13.791 -4.469 5.061 1.00 92.00 91 LEU A CA 1
ATOM 752 C C . LEU A 1 91 ? -13.581 -4.771 3.563 1.00 92.00 91 LEU A C 1
ATOM 754 O O . LEU A 1 91 ? -13.307 -5.915 3.206 1.00 92.00 91 LEU A O 1
ATOM 758 N N . PRO A 1 92 ? -13.708 -3.772 2.669 1.00 90.12 92 PRO A N 1
ATOM 759 C CA . PRO A 1 92 ? -13.705 -4.007 1.222 1.00 90.12 92 PRO A CA 1
ATOM 760 C C . PRO A 1 92 ? -12.306 -4.228 0.623 1.00 90.12 92 PRO A C 1
ATOM 762 O O . PRO A 1 92 ? -12.209 -4.595 -0.547 1.00 90.12 92 PRO A O 1
ATOM 765 N N . SER A 1 93 ? -11.232 -3.987 1.384 1.00 92.25 93 SER A N 1
ATOM 766 C CA . SER A 1 93 ? -9.857 -4.133 0.895 1.00 92.25 93 SER A CA 1
ATOM 767 C C . SER A 1 93 ? -9.588 -5.570 0.416 1.00 92.25 93 SER A C 1
ATOM 769 O O . SER A 1 93 ? -9.787 -6.512 1.189 1.00 92.25 93 SER A O 1
ATOM 771 N N . PRO A 1 94 ? -9.085 -5.766 -0.821 1.00 94.12 94 PRO A N 1
ATOM 772 C CA . PRO A 1 94 ? -8.714 -7.090 -1.317 1.00 94.12 94 PRO A CA 1
ATOM 773 C C . PRO A 1 94 ? -7.694 -7.816 -0.431 1.00 94.12 94 PRO A C 1
ATOM 775 O O . PRO A 1 94 ? -7.784 -9.033 -0.271 1.00 94.12 94 PRO A O 1
ATOM 778 N N . MET A 1 95 ? -6.776 -7.072 0.197 1.00 95.00 95 MET A N 1
ATOM 779 C CA . MET A 1 95 ? -5.773 -7.585 1.140 1.00 95.00 95 MET A CA 1
ATOM 780 C C . MET A 1 95 ? -6.404 -8.303 2.341 1.00 95.00 95 MET A C 1
ATOM 782 O O . MET A 1 95 ? -5.790 -9.194 2.916 1.00 95.00 95 MET A O 1
ATOM 786 N N . LEU A 1 96 ? -7.633 -7.936 2.713 1.00 95.25 96 LEU A N 1
ATOM 787 C CA . LEU A 1 96 ? -8.332 -8.440 3.897 1.00 95.25 96 LEU A CA 1
ATOM 788 C C . LEU A 1 96 ? -9.437 -9.451 3.560 1.00 95.25 96 LEU A C 1
ATOM 790 O O . LEU A 1 96 ? -10.267 -9.749 4.415 1.00 95.25 96 LEU A O 1
ATOM 794 N N . ARG A 1 97 ? -9.472 -9.985 2.330 1.00 93.38 97 ARG A N 1
ATOM 795 C CA . ARG A 1 97 ? -10.436 -11.035 1.944 1.00 93.38 97 ARG A CA 1
ATOM 796 C C . ARG A 1 97 ? -10.182 -12.360 2.666 1.00 93.38 97 ARG A C 1
ATOM 798 O O . ARG A 1 97 ? -11.138 -13.035 3.030 1.00 93.38 97 ARG A O 1
ATOM 805 N N . CYS A 1 98 ? -8.912 -12.693 2.898 1.00 92.00 98 CYS A N 1
ATOM 806 C CA . CYS A 1 98 ? -8.468 -13.869 3.650 1.00 92.00 98 CYS A CA 1
ATOM 807 C C . CYS A 1 98 ? -7.483 -13.420 4.747 1.00 92.00 98 CYS A C 1
ATOM 809 O O . CYS A 1 98 ? -6.277 -13.624 4.603 1.00 92.00 98 CYS A O 1
ATOM 811 N N . PRO A 1 99 ? -7.957 -12.718 5.796 1.00 93.62 99 PRO A N 1
ATOM 812 C CA . PRO A 1 99 ? -7.077 -12.095 6.775 1.00 93.62 99 PRO A CA 1
ATOM 813 C C . PRO A 1 99 ? -6.500 -13.155 7.720 1.00 93.62 99 PRO A C 1
ATOM 815 O O . PRO A 1 99 ? -7.200 -13.651 8.599 1.00 93.62 99 PRO A O 1
ATOM 818 N N . SER A 1 100 ? -5.222 -13.473 7.533 1.00 95.62 100 SER A N 1
ATOM 819 C CA . SER A 1 100 ? -4.449 -14.358 8.409 1.00 95.62 100 SER A CA 1
ATOM 820 C C . SER A 1 100 ? -4.001 -13.604 9.662 1.00 95.62 100 SER A C 1
ATOM 822 O O . SER A 1 100 ? -3.735 -12.395 9.603 1.00 95.62 100 SER A O 1
ATOM 824 N N . GLN A 1 101 ? -3.891 -14.274 10.810 1.00 96.44 101 GLN A N 1
ATOM 825 C CA . GLN A 1 101 ? -3.447 -13.589 12.029 1.00 96.44 101 GLN A CA 1
ATOM 826 C C . GLN A 1 101 ? -2.003 -13.082 11.879 1.00 96.44 101 GLN A C 1
ATOM 828 O O . GLN A 1 101 ? -1.676 -11.996 12.361 1.00 96.44 101 GLN A O 1
ATOM 833 N N . ARG A 1 102 ? -1.161 -13.816 11.142 1.00 96.69 102 ARG A N 1
ATOM 834 C CA . ARG A 1 102 ? 0.230 -13.441 10.844 1.00 96.69 102 ARG A CA 1
ATOM 835 C C . ARG A 1 102 ? 0.319 -12.155 10.013 1.00 96.69 102 ARG A C 1
ATOM 837 O O . ARG A 1 102 ? 1.160 -11.297 10.299 1.00 96.69 102 ARG A O 1
ATOM 844 N N . LEU A 1 103 ? -0.578 -11.973 9.039 1.00 96.94 103 LEU A N 1
ATOM 845 C CA . LEU A 1 103 ? -0.672 -10.745 8.249 1.00 96.94 103 LEU A CA 1
ATOM 846 C C . LEU A 1 103 ? -1.115 -9.564 9.120 1.00 96.94 103 LEU A C 1
ATOM 848 O O . LEU A 1 103 ? -0.517 -8.490 9.054 1.00 96.94 103 LEU A O 1
ATOM 852 N N . LEU A 1 104 ? -2.135 -9.757 9.959 1.00 97.50 104 LEU A N 1
ATOM 853 C CA . LEU A 1 104 ? -2.650 -8.708 10.844 1.00 97.50 104 LEU A CA 1
ATOM 854 C C . LEU A 1 104 ? -1.624 -8.278 11.900 1.00 97.50 104 LEU A C 1
ATOM 856 O O . LEU A 1 104 ? -1.448 -7.082 12.137 1.00 97.50 104 LEU A O 1
ATOM 860 N N . ASP A 1 105 ? -0.892 -9.231 12.474 1.00 96.56 105 ASP A N 1
ATOM 861 C CA . ASP A 1 105 ? 0.224 -8.953 13.377 1.00 96.56 105 ASP A CA 1
ATOM 862 C C . ASP A 1 105 ? 1.324 -8.155 12.673 1.00 96.56 105 ASP A C 1
ATOM 864 O O . ASP A 1 105 ? 1.856 -7.199 13.240 1.00 96.56 105 ASP A O 1
ATOM 868 N N . ARG A 1 106 ? 1.648 -8.508 11.419 1.00 96.25 106 ARG A N 1
ATOM 869 C CA . ARG A 1 106 ? 2.630 -7.771 10.613 1.00 96.25 106 ARG A CA 1
ATOM 870 C C . ARG A 1 106 ? 2.177 -6.334 10.354 1.00 96.25 106 ARG A C 1
ATOM 872 O O . ARG A 1 106 ? 3.015 -5.437 10.432 1.00 96.25 106 ARG A O 1
ATOM 879 N N . ILE A 1 107 ? 0.884 -6.110 10.102 1.00 96.94 107 ILE A N 1
ATOM 880 C CA . ILE A 1 107 ? 0.310 -4.766 9.939 1.00 96.94 107 ILE A CA 1
ATOM 881 C C . ILE A 1 107 ? 0.558 -3.913 11.175 1.00 96.94 107 ILE A C 1
ATOM 883 O O . ILE A 1 107 ? 1.110 -2.826 11.044 1.00 96.94 107 ILE A O 1
ATOM 887 N N . VAL A 1 108 ? 0.198 -4.401 12.364 1.00 96.25 108 VAL A N 1
ATOM 888 C CA . VAL A 1 108 ? 0.392 -3.639 13.609 1.00 96.25 108 VAL A CA 1
ATOM 889 C C . VAL A 1 108 ? 1.882 -3.425 13.882 1.00 96.25 108 VAL A C 1
ATOM 891 O O . VAL A 1 108 ? 2.307 -2.307 14.155 1.00 96.25 108 VAL A O 1
ATOM 894 N N . ARG A 1 109 ? 2.694 -4.473 13.710 1.00 95.00 109 ARG A N 1
ATOM 895 C CA . ARG A 1 109 ? 4.135 -4.444 13.979 1.00 95.00 109 ARG A CA 1
ATOM 896 C C . ARG A 1 109 ? 4.906 -3.450 13.117 1.00 95.00 109 ARG A C 1
ATOM 898 O O . ARG A 1 109 ? 5.914 -2.920 13.579 1.00 95.00 109 ARG A O 1
ATOM 905 N N . ARG A 1 110 ? 4.488 -3.245 11.867 1.00 94.44 110 ARG A N 1
ATOM 906 C CA . ARG A 1 110 ? 5.191 -2.415 10.872 1.00 94.44 110 ARG A CA 1
ATOM 907 C C . ARG A 1 110 ? 4.474 -1.101 10.560 1.00 94.44 110 ARG A C 1
ATOM 909 O O . ARG A 1 110 ? 4.863 -0.418 9.618 1.00 94.44 110 ARG A O 1
ATOM 916 N N . TYR A 1 111 ? 3.442 -0.740 11.318 1.00 94.19 111 TYR A N 1
ATOM 917 C CA . TYR A 1 111 ? 2.724 0.509 11.104 1.00 94.19 111 TYR A CA 1
ATOM 918 C C . TYR A 1 111 ? 3.625 1.704 11.448 1.00 94.19 111 TYR A C 1
ATOM 920 O O . TYR A 1 111 ? 3.923 1.956 12.609 1.00 94.19 111 TYR A O 1
ATOM 928 N N . ALA A 1 112 ? 4.075 2.432 10.428 1.00 86.50 112 ALA A N 1
ATOM 929 C CA . ALA A 1 112 ? 5.099 3.473 10.537 1.00 86.50 112 ALA A CA 1
ATOM 930 C C . ALA A 1 112 ? 4.552 4.829 11.015 1.00 86.50 112 ALA A C 1
ATOM 932 O O . ALA A 1 112 ? 5.308 5.775 11.214 1.00 86.50 112 ALA A O 1
ATOM 933 N N . GLU A 1 113 ? 3.236 4.943 11.203 1.00 84.69 113 GLU A N 1
ATOM 934 C CA . GLU A 1 113 ? 2.594 6.173 11.683 1.00 84.69 113 GLU A CA 1
ATOM 935 C C . GLU A 1 113 ? 2.677 6.354 13.202 1.00 84.69 113 GLU A C 1
ATOM 937 O O . GLU A 1 113 ? 2.083 7.292 13.733 1.00 84.69 113 GLU A O 1
ATOM 942 N N . VAL A 1 114 ? 3.389 5.462 13.893 1.00 83.38 114 VAL A N 1
ATOM 943 C CA . VAL A 1 114 ? 3.611 5.514 15.337 1.00 83.38 114 VAL A CA 1
ATOM 944 C C . VAL A 1 114 ? 5.100 5.384 15.669 1.00 83.38 114 VAL A C 1
ATOM 946 O O . VAL A 1 114 ? 5.822 4.681 14.962 1.00 83.38 114 VAL A O 1
ATOM 949 N N . PRO A 1 115 ? 5.577 6.061 16.730 1.00 68.88 115 PRO A N 1
ATOM 950 C CA . PRO A 1 115 ? 6.992 6.057 17.104 1.00 68.88 115 PRO A CA 1
ATOM 951 C C . PRO A 1 115 ? 7.481 4.690 17.613 1.00 68.88 115 PRO A C 1
ATOM 953 O O . PRO A 1 115 ? 8.612 4.310 17.327 1.00 68.88 115 PRO A O 1
ATOM 956 N N . ASP A 1 116 ? 6.619 3.930 18.297 1.00 69.56 116 ASP A N 1
ATOM 957 C CA . ASP A 1 116 ? 6.959 2.648 18.932 1.00 69.56 116 ASP A CA 1
ATOM 958 C C . ASP A 1 116 ? 6.489 1.445 18.095 1.00 69.56 116 ASP A C 1
ATOM 960 O O . ASP A 1 116 ? 5.688 0.616 18.535 1.00 69.56 116 ASP A O 1
ATOM 964 N N . ALA A 1 117 ? 6.967 1.354 16.852 1.00 75.06 117 ALA A N 1
ATOM 965 C CA . ALA A 1 117 ? 6.719 0.192 16.000 1.00 75.06 117 ALA A CA 1
ATOM 966 C C . ALA A 1 117 ? 7.466 -1.055 16.522 1.00 75.06 117 ALA A C 1
ATOM 968 O O . ALA A 1 117 ? 8.566 -0.964 17.066 1.00 75.06 117 ALA A O 1
ATOM 969 N N . GLY A 1 118 ? 6.891 -2.248 16.331 1.00 83.56 118 GLY A N 1
ATOM 970 C CA . GLY A 1 118 ? 7.528 -3.519 16.711 1.00 83.56 118 GLY A CA 1
ATOM 971 C C . GLY A 1 118 ? 6.652 -4.480 17.518 1.00 83.56 118 GLY A C 1
ATOM 972 O O . GLY A 1 118 ? 6.950 -5.677 17.552 1.00 83.56 118 GLY A O 1
ATOM 973 N N . SER A 1 119 ? 5.556 -3.991 18.103 1.00 88.81 119 SER A N 1
ATOM 974 C CA . SER A 1 119 ? 4.577 -4.807 18.833 1.00 88.81 119 SER A CA 1
ATOM 975 C C . SER A 1 119 ? 3.479 -5.351 17.916 1.00 88.81 119 SER A C 1
ATOM 977 O O . SER A 1 119 ? 3.063 -4.685 16.975 1.00 88.81 119 SER A O 1
ATOM 979 N N . ILE A 1 120 ? 2.961 -6.544 18.218 1.00 92.62 120 ILE A N 1
ATOM 980 C CA . ILE A 1 120 ? 1.737 -7.083 17.590 1.00 92.62 120 ILE A CA 1
ATOM 981 C C . ILE A 1 120 ? 0.457 -6.593 18.290 1.00 92.62 120 ILE A C 1
ATOM 983 O O . ILE A 1 120 ? -0.651 -6.774 17.784 1.00 92.62 120 ILE A O 1
ATOM 987 N N . TYR A 1 121 ? 0.602 -5.976 19.466 1.00 93.50 121 TYR A N 1
ATOM 988 C CA . TYR A 1 121 ? -0.499 -5.422 20.243 1.00 93.50 121 TYR A CA 1
ATOM 989 C C . TYR A 1 121 ? -0.709 -3.950 19.914 1.00 93.50 121 TYR A C 1
ATOM 991 O O . TYR A 1 121 ? 0.240 -3.196 19.732 1.00 93.50 121 TYR A O 1
ATOM 999 N N . MET A 1 122 ? -1.964 -3.520 19.910 1.00 93.75 122 MET A N 1
ATOM 1000 C CA . MET A 1 122 ? -2.400 -2.164 19.583 1.00 93.75 122 MET A CA 1
ATOM 1001 C C . MET A 1 122 ? -2.359 -1.202 20.782 1.00 93.75 122 MET A C 1
ATOM 1003 O O . MET A 1 122 ? -2.876 -0.093 20.672 1.00 93.75 122 MET A O 1
ATOM 1007 N N . ASP A 1 123 ? -1.799 -1.601 21.929 1.00 90.38 123 ASP A N 1
ATOM 1008 C CA . ASP A 1 123 ? -1.784 -0.780 23.154 1.00 90.38 123 ASP A CA 1
ATOM 1009 C C . ASP A 1 123 ? -0.944 0.503 23.006 1.00 90.38 123 ASP A C 1
ATOM 1011 O O . ASP A 1 123 ? -1.239 1.511 23.641 1.00 90.38 123 ASP A O 1
ATOM 1015 N N . HIS A 1 124 ? 0.057 0.484 22.121 1.00 89.94 124 HIS A N 1
ATOM 1016 C CA . HIS A 1 124 ? 0.891 1.643 21.783 1.00 89.94 124 HIS A CA 1
ATOM 1017 C C . HIS A 1 124 ? 0.219 2.609 20.786 1.00 89.94 124 HIS A C 1
ATOM 1019 O O . HIS A 1 124 ? 0.711 3.713 20.566 1.00 89.94 124 HIS A O 1
ATOM 1025 N N . LEU A 1 125 ? -0.903 2.213 20.170 1.00 92.19 125 LEU A N 1
ATOM 1026 C CA . LEU A 1 125 ? -1.642 3.049 19.224 1.00 92.19 125 LEU A CA 1
ATOM 1027 C C . LEU A 1 125 ? -2.615 3.955 19.981 1.00 92.19 125 LEU A C 1
ATOM 1029 O O . LEU A 1 125 ? -3.503 3.466 20.688 1.00 92.19 125 LEU A O 1
ATOM 1033 N N . THR A 1 126 ? -2.534 5.269 19.763 1.00 91.94 126 THR A N 1
ATOM 1034 C CA . THR A 1 126 ? -3.559 6.185 20.281 1.00 91.94 126 THR A CA 1
ATOM 1035 C C . THR A 1 126 ? -4.909 5.918 19.609 1.00 91.94 126 THR A C 1
ATOM 1037 O O . THR A 1 126 ? -4.984 5.357 18.514 1.00 91.94 126 THR A O 1
ATOM 1040 N N . ASP A 1 127 ? -6.010 6.392 20.198 1.00 90.25 127 ASP A N 1
ATOM 1041 C CA . ASP A 1 127 ? -7.338 6.323 19.565 1.00 90.25 127 ASP A CA 1
ATOM 1042 C C . ASP A 1 127 ? -7.356 6.886 18.133 1.00 90.25 127 ASP A C 1
ATOM 1044 O O . ASP A 1 127 ? -8.097 6.401 17.273 1.00 90.25 127 ASP A O 1
ATOM 1048 N N . ARG A 1 128 ? -6.552 7.928 17.877 1.00 88.50 128 ARG A N 1
ATOM 1049 C CA . ARG A 1 128 ? -6.423 8.544 16.552 1.00 88.50 128 ARG A CA 1
ATOM 1050 C C . ARG A 1 128 ? -5.663 7.638 15.590 1.00 88.50 128 ARG A C 1
ATOM 1052 O O . ARG A 1 128 ? -6.079 7.521 14.440 1.00 88.50 128 ARG A O 1
ATOM 1059 N N . ASP A 1 129 ? -4.624 6.954 16.058 1.00 91.38 129 ASP A N 1
ATOM 1060 C CA . ASP A 1 129 ? -3.861 5.997 15.250 1.00 91.38 129 ASP A CA 1
ATOM 1061 C C . ASP A 1 129 ? -4.707 4.778 14.906 1.00 91.38 129 ASP A C 1
ATOM 1063 O O . ASP A 1 129 ? -4.763 4.371 13.746 1.00 91.38 129 ASP A O 1
ATOM 1067 N N . LYS A 1 130 ? -5.460 4.261 15.885 1.00 92.50 130 LYS A N 1
ATOM 1068 C CA . LYS A 1 130 ? -6.439 3.192 15.670 1.00 92.50 130 LYS A CA 1
ATOM 1069 C C . LYS A 1 130 ? -7.486 3.613 14.637 1.00 92.50 130 LYS A C 1
ATOM 1071 O O . LYS A 1 130 ? -7.770 2.846 13.719 1.00 92.50 130 LYS A O 1
ATOM 1076 N N . LEU A 1 131 ? -8.041 4.823 14.747 1.00 89.06 131 LEU A N 1
ATOM 1077 C CA . LEU A 1 131 ? -9.001 5.359 13.774 1.00 89.06 131 LEU A CA 1
ATOM 1078 C C . LEU A 1 131 ? -8.413 5.452 12.371 1.00 89.06 131 LEU A C 1
ATOM 1080 O O . LEU A 1 131 ? -9.065 5.071 11.398 1.00 89.06 131 LEU A O 1
ATOM 1084 N N . ARG A 1 132 ? -7.189 5.958 12.277 1.00 89.94 132 ARG A N 1
ATOM 1085 C CA . ARG A 1 132 ? -6.477 6.104 11.018 1.00 89.94 132 ARG A CA 1
ATOM 1086 C C . ARG A 1 132 ? -6.199 4.754 10.371 1.00 89.94 132 ARG A C 1
ATOM 1088 O O . ARG A 1 132 ? -6.488 4.601 9.190 1.00 89.94 132 ARG A O 1
ATOM 1095 N N . LEU A 1 133 ? -5.722 3.777 11.138 1.00 93.25 133 LEU A N 1
ATOM 1096 C CA . LEU A 1 133 ? -5.477 2.422 10.655 1.00 93.25 133 LEU A CA 1
ATOM 1097 C C . LEU A 1 133 ? -6.764 1.793 10.110 1.00 93.25 133 LEU A C 1
ATOM 1099 O O . LEU A 1 133 ? -6.777 1.326 8.974 1.00 93.25 133 LEU A O 1
ATOM 1103 N N . LEU A 1 134 ? -7.865 1.851 10.871 1.00 92.00 134 LEU A N 1
ATOM 1104 C CA . LEU A 1 134 ? -9.162 1.341 10.417 1.00 92.00 134 LEU A CA 1
ATOM 1105 C C . LEU A 1 134 ? -9.614 2.017 9.122 1.00 92.00 134 LEU A C 1
ATOM 1107 O O . LEU A 1 134 ? -10.063 1.343 8.199 1.00 92.00 134 LEU A O 1
ATOM 1111 N N . TYR A 1 135 ? -9.512 3.346 9.055 1.00 89.06 135 TYR A N 1
ATOM 1112 C CA . TYR A 1 135 ? -9.926 4.101 7.879 1.00 89.06 135 TYR A CA 1
ATOM 1113 C C . TYR A 1 135 ? -9.103 3.714 6.649 1.00 89.06 135 TYR A C 1
ATOM 1115 O O . TYR A 1 135 ? -9.675 3.434 5.600 1.00 89.06 135 TYR A O 1
ATOM 1123 N N . THR A 1 136 ? -7.778 3.638 6.778 1.00 91.94 136 THR A N 1
ATOM 1124 C CA . THR A 1 136 ? -6.888 3.235 5.684 1.00 91.94 136 THR A CA 1
ATOM 1125 C C . THR A 1 136 ? -7.211 1.815 5.219 1.00 91.94 136 THR A C 1
ATOM 1127 O O . THR A 1 136 ? -7.453 1.610 4.035 1.00 91.94 136 THR A O 1
ATOM 1130 N N . LEU A 1 137 ? -7.340 0.851 6.137 1.00 93.56 137 LEU A N 1
ATOM 1131 C CA . LEU A 1 137 ? -7.718 -0.531 5.806 1.00 93.56 137 LEU A CA 1
ATOM 1132 C C . LEU A 1 137 ? -9.098 -0.631 5.133 1.00 93.56 137 LEU A C 1
ATOM 1134 O O . LEU A 1 137 ? -9.312 -1.494 4.285 1.00 93.56 137 LEU A O 1
ATOM 1138 N N . ALA A 1 138 ? -10.035 0.245 5.498 1.00 89.50 138 ALA A N 1
ATOM 1139 C CA . ALA A 1 138 ? -11.379 0.260 4.934 1.00 89.50 138 ALA A CA 1
ATOM 1140 C C . ALA A 1 138 ? -11.472 0.969 3.575 1.00 89.50 138 ALA A C 1
ATOM 1142 O O . ALA A 1 138 ? -12.364 0.650 2.794 1.00 89.50 138 ALA A O 1
ATOM 1143 N N . VAL A 1 139 ? -10.611 1.953 3.306 1.00 88.88 139 VAL A N 1
ATOM 1144 C CA . VAL A 1 139 ? -10.727 2.828 2.127 1.00 88.88 139 VAL A CA 1
ATOM 1145 C C . VAL A 1 139 ? -9.706 2.482 1.056 1.00 88.88 139 VAL A C 1
ATOM 1147 O O . VAL A 1 139 ? -10.074 2.379 -0.110 1.00 88.88 139 VAL A O 1
ATOM 1150 N N . ASN A 1 140 ? -8.438 2.323 1.431 1.00 91.94 140 ASN A N 1
ATOM 1151 C CA . ASN A 1 140 ? -7.370 1.972 0.506 1.00 91.94 140 ASN A CA 1
ATOM 1152 C C . ASN A 1 140 ? -6.165 1.409 1.270 1.00 91.94 140 ASN A C 1
ATOM 1154 O O . ASN A 1 140 ? -5.480 2.137 1.988 1.00 91.94 140 ASN A O 1
ATOM 1158 N N . SER A 1 141 ? -5.885 0.121 1.078 1.00 93.56 141 SER A N 1
ATOM 1159 C CA . SER A 1 141 ? -4.785 -0.593 1.733 1.00 93.56 141 SER A CA 1
ATOM 1160 C C . SER A 1 141 ? -3.410 -0.345 1.115 1.00 93.56 141 SER A C 1
ATOM 1162 O O . SER A 1 141 ? -2.425 -0.804 1.687 1.00 93.56 141 SER A O 1
ATOM 1164 N N . HIS A 1 142 ? -3.309 0.388 0.000 1.00 94.75 142 HIS A N 1
ATOM 1165 C CA . HIS A 1 142 ? -2.031 0.692 -0.650 1.00 94.75 142 HIS A CA 1
ATOM 1166 C C . HIS A 1 142 ? -0.963 1.205 0.339 1.00 94.75 142 HIS A C 1
ATOM 1168 O O . HIS A 1 142 ? 0.095 0.590 0.424 1.00 94.75 142 HIS A O 1
ATOM 1174 N N . PRO A 1 143 ? -1.220 2.209 1.197 1.00 95.50 143 PRO A N 1
ATOM 1175 C CA . PRO A 1 143 ? -0.202 2.703 2.130 1.00 95.50 143 PRO A CA 1
ATOM 1176 C C . PRO A 1 143 ? 0.230 1.673 3.170 1.00 95.50 143 PRO A C 1
ATOM 1178 O O . PRO A 1 143 ? 1.351 1.746 3.661 1.00 95.50 143 PRO A O 1
ATOM 1181 N N . ILE A 1 144 ? -0.655 0.736 3.527 1.00 96.69 144 ILE A N 1
ATOM 1182 C CA . ILE A 1 144 ? -0.335 -0.337 4.471 1.00 96.69 144 ILE A CA 1
ATOM 1183 C C . ILE A 1 144 ? 0.608 -1.335 3.806 1.00 96.69 144 ILE A C 1
ATOM 1185 O O . ILE A 1 144 ? 1.612 -1.694 4.409 1.00 96.69 144 ILE A O 1
ATOM 1189 N N . LEU A 1 145 ? 0.347 -1.722 2.554 1.00 97.00 145 LEU A N 1
ATOM 1190 C CA . LEU A 1 145 ? 1.220 -2.629 1.800 1.00 97.00 145 LEU A CA 1
ATOM 1191 C C . LEU A 1 145 ? 2.645 -2.083 1.688 1.00 97.00 145 LEU A C 1
ATOM 1193 O O . LEU A 1 145 ? 3.595 -2.796 1.990 1.00 97.00 145 LEU A O 1
ATOM 1197 N N . LEU A 1 146 ? 2.773 -0.800 1.357 1.00 96.94 146 LEU A N 1
ATOM 1198 C CA . LEU A 1 146 ? 4.057 -0.106 1.242 1.00 96.94 146 LEU A CA 1
ATOM 1199 C C . LEU A 1 146 ? 4.850 -0.073 2.565 1.00 96.94 146 LEU A C 1
ATOM 1201 O O . LEU A 1 146 ? 6.078 -0.059 2.546 1.00 96.94 146 LEU A O 1
ATOM 1205 N N . GLN A 1 147 ? 4.166 -0.053 3.713 1.00 95.75 147 GLN A N 1
ATOM 1206 C CA . GLN A 1 147 ? 4.800 -0.065 5.038 1.00 95.75 147 GLN A CA 1
ATOM 1207 C C . GLN A 1 147 ? 5.210 -1.474 5.473 1.00 95.75 147 GLN A C 1
ATOM 1209 O O . GLN A 1 147 ? 6.302 -1.680 6.001 1.00 95.75 147 GLN A O 1
ATOM 1214 N N . ILE A 1 148 ? 4.325 -2.454 5.275 1.00 96.12 148 ILE A N 1
ATOM 1215 C CA . ILE A 1 148 ? 4.534 -3.813 5.780 1.00 96.12 148 ILE A CA 1
ATOM 1216 C C . ILE A 1 148 ? 5.421 -4.641 4.840 1.00 96.12 148 ILE A C 1
ATOM 1218 O O . ILE A 1 148 ? 5.990 -5.634 5.283 1.00 96.12 148 ILE A O 1
ATOM 1222 N N . PHE A 1 149 ? 5.567 -4.244 3.575 1.00 96.88 149 PHE A N 1
ATOM 1223 C CA . PHE A 1 149 ? 6.445 -4.858 2.575 1.00 96.88 149 PHE A CA 1
ATOM 1224 C C . PHE A 1 149 ? 7.354 -3.779 1.964 1.00 96.88 149 PHE A C 1
ATOM 1226 O O . PHE A 1 149 ? 7.097 -3.306 0.859 1.00 96.88 149 PHE A O 1
ATOM 1233 N N . PRO A 1 150 ? 8.378 -3.314 2.697 1.00 95.75 150 PRO A N 1
ATOM 1234 C CA . PRO A 1 150 ? 9.150 -2.147 2.288 1.00 95.75 150 PRO A CA 1
ATOM 1235 C C . PRO A 1 150 ? 10.184 -2.472 1.199 1.00 95.75 150 PRO A C 1
ATOM 1237 O O . PRO A 1 150 ? 10.724 -3.579 1.140 1.00 95.75 150 PRO A O 1
ATOM 1240 N N . ASP A 1 151 ? 10.530 -1.467 0.389 1.00 93.69 151 ASP A N 1
ATOM 1241 C CA . ASP A 1 151 ? 11.504 -1.577 -0.710 1.00 93.69 151 ASP A CA 1
ATOM 1242 C C . ASP A 1 151 ? 12.889 -2.036 -0.237 1.00 93.69 151 ASP A C 1
ATOM 1244 O O . ASP A 1 151 ? 13.559 -2.821 -0.902 1.00 93.69 151 ASP A O 1
ATOM 1248 N N . VAL A 1 152 ? 13.299 -1.596 0.955 1.00 93.38 152 VAL A N 1
ATOM 1249 C CA . VAL A 1 152 ? 14.592 -1.954 1.561 1.00 93.38 152 VAL A CA 1
ATOM 1250 C C . VAL A 1 152 ? 14.715 -3.441 1.911 1.00 93.38 152 VAL A C 1
ATOM 1252 O O . VAL A 1 152 ? 15.825 -3.926 2.096 1.00 93.38 152 VAL A O 1
ATOM 1255 N N . GLU A 1 153 ? 13.593 -4.166 1.986 1.00 94.81 153 GLU A N 1
ATOM 1256 C CA . GLU A 1 153 ? 13.542 -5.625 2.163 1.00 94.81 153 GLU A CA 1
ATOM 1257 C C . GLU A 1 153 ? 13.408 -6.368 0.817 1.00 94.81 153 GLU A C 1
ATOM 1259 O O . GLU A 1 153 ? 13.142 -7.565 0.798 1.00 94.81 153 GLU A O 1
ATOM 1264 N N . GLY A 1 154 ? 13.572 -5.672 -0.315 1.00 93.75 154 GLY A N 1
ATOM 1265 C CA . GLY A 1 154 ? 13.508 -6.256 -1.658 1.00 93.75 154 GLY A CA 1
ATOM 1266 C C . GLY A 1 154 ? 12.096 -6.375 -2.237 1.00 93.75 154 GLY A C 1
ATOM 1267 O O . GLY A 1 154 ? 11.920 -6.977 -3.297 1.00 93.75 154 GLY A O 1
ATOM 1268 N N . TRP A 1 155 ? 11.081 -5.805 -1.581 1.00 97.00 155 TRP A N 1
ATOM 1269 C CA . TRP A 1 155 ? 9.715 -5.822 -2.103 1.00 97.00 155 TRP A CA 1
ATOM 1270 C C . TRP A 1 155 ? 9.538 -4.825 -3.257 1.00 97.00 155 TRP A C 1
ATOM 1272 O O . TRP A 1 155 ? 10.048 -3.706 -3.189 1.00 97.00 155 TRP A O 1
ATOM 1282 N N . PRO A 1 156 ? 8.769 -5.175 -4.305 1.00 96.38 156 PRO A N 1
ATOM 1283 C CA . PRO A 1 156 ? 8.615 -4.357 -5.500 1.00 96.38 156 PRO A CA 1
ATOM 1284 C C . PRO A 1 156 ? 7.556 -3.260 -5.307 1.00 96.38 156 PRO A C 1
ATOM 1286 O O . PRO A 1 156 ? 6.698 -3.063 -6.165 1.00 96.38 156 PRO A O 1
ATOM 1289 N N . PHE A 1 157 ? 7.639 -2.502 -4.212 1.00 96.94 157 PHE A N 1
ATOM 1290 C CA . PHE A 1 157 ? 6.805 -1.326 -3.958 1.00 96.94 157 PHE A CA 1
ATOM 1291 C C . PHE A 1 157 ? 7.648 -0.047 -3.871 1.00 96.94 157 PHE A C 1
ATOM 1293 O O . PHE A 1 157 ? 8.801 -0.099 -3.445 1.00 96.94 157 PHE A O 1
ATOM 1300 N N . PRO A 1 158 ? 7.096 1.124 -4.234 1.00 95.81 158 PRO A N 1
ATOM 1301 C CA . PRO A 1 158 ? 7.749 2.393 -3.966 1.00 95.81 158 PRO A CA 1
ATOM 1302 C C . PRO A 1 158 ? 7.949 2.624 -2.471 1.00 95.81 158 PRO A C 1
ATOM 1304 O O . PRO A 1 158 ? 7.076 2.312 -1.659 1.00 95.81 158 PRO A O 1
ATOM 1307 N N . ARG A 1 159 ? 9.072 3.252 -2.114 1.00 95.12 159 ARG A N 1
ATOM 1308 C CA . ARG A 1 159 ? 9.361 3.605 -0.724 1.00 95.12 159 ARG A CA 1
ATOM 1309 C C . ARG A 1 159 ? 8.247 4.462 -0.133 1.00 95.12 159 ARG A C 1
ATOM 1311 O O . ARG A 1 159 ? 7.946 5.537 -0.656 1.00 95.12 159 ARG A O 1
ATOM 1318 N N . TYR A 1 160 ? 7.697 4.014 0.988 1.00 94.88 160 TYR A N 1
ATOM 1319 C CA . TYR A 1 160 ? 6.800 4.802 1.821 1.00 94.88 160 TYR A CA 1
ATOM 1320 C C . TYR A 1 160 ? 7.566 5.911 2.549 1.00 94.88 160 TYR A C 1
ATOM 1322 O O . TYR A 1 160 ? 8.598 5.640 3.158 1.00 94.88 160 TYR A O 1
ATOM 1330 N N . LEU A 1 161 ? 7.064 7.146 2.515 1.00 92.75 161 LEU A N 1
ATOM 1331 C CA . LEU A 1 161 ? 7.701 8.287 3.188 1.00 92.75 161 LEU A CA 1
ATOM 1332 C C . LEU A 1 161 ? 6.860 8.864 4.327 1.00 92.75 161 LEU A C 1
ATOM 1334 O O . LEU A 1 161 ? 7.375 9.614 5.152 1.00 92.75 161 LEU A O 1
ATOM 1338 N N . GLY A 1 162 ? 5.576 8.522 4.382 1.00 91.50 162 GLY A N 1
ATOM 1339 C CA . GLY A 1 162 ? 4.677 8.956 5.439 1.00 91.50 162 GLY A CA 1
ATOM 1340 C C . GLY A 1 162 ? 3.293 9.290 4.917 1.00 91.50 162 GLY A C 1
ATOM 1341 O O . GLY A 1 162 ? 2.999 9.230 3.722 1.00 91.50 162 GLY A O 1
ATOM 1342 N N . SER A 1 163 ? 2.431 9.685 5.839 1.00 90.19 163 SER A N 1
ATOM 1343 C CA . SER A 1 163 ? 1.077 10.119 5.534 1.00 90.19 163 SER A CA 1
ATOM 1344 C C . SER A 1 163 ? 0.684 11.311 6.398 1.00 90.19 163 SER A C 1
ATOM 1346 O O . SER A 1 163 ? 1.144 11.462 7.526 1.00 90.19 163 SER A O 1
ATOM 1348 N N . CYS A 1 164 ? -0.276 12.100 5.924 1.00 85.50 164 CYS A N 1
ATOM 1349 C CA . CYS A 1 164 ? -0.965 13.098 6.735 1.00 85.50 164 CYS A CA 1
ATOM 1350 C C . CYS A 1 164 ? -2.456 13.112 6.385 1.00 85.50 164 CYS A C 1
ATOM 1352 O O . CYS A 1 164 ? -2.852 13.375 5.246 1.00 85.50 164 CYS A O 1
ATOM 1354 N N . GLY A 1 165 ? -3.309 12.800 7.364 1.00 84.25 165 GLY A N 1
ATOM 1355 C CA . GLY A 1 165 ? -4.747 12.667 7.139 1.00 84.25 165 GLY A CA 1
ATOM 1356 C C . GLY A 1 165 ? -5.060 11.589 6.096 1.00 84.25 165 GLY A C 1
ATOM 1357 O O . GLY A 1 165 ? -4.831 10.408 6.339 1.00 84.25 165 GLY A O 1
ATOM 1358 N N . ARG A 1 166 ? -5.595 12.002 4.940 1.00 85.00 166 ARG A N 1
ATOM 1359 C CA . ARG A 1 166 ? -5.958 11.120 3.808 1.00 85.00 166 ARG A CA 1
ATOM 1360 C C . ARG A 1 166 ? -4.993 11.221 2.626 1.00 85.00 166 ARG A C 1
ATOM 1362 O O . ARG A 1 166 ? -5.355 10.846 1.509 1.00 85.00 166 ARG A O 1
ATOM 1369 N N . LEU A 1 167 ? -3.823 11.804 2.862 1.00 89.81 167 LEU A N 1
ATOM 1370 C CA . LEU A 1 167 ? -2.736 11.916 1.904 1.00 89.81 167 LEU A CA 1
ATOM 1371 C C . LEU A 1 167 ? -1.598 11.004 2.331 1.00 89.81 167 LEU A C 1
ATOM 1373 O O . LEU A 1 167 ? -1.293 10.900 3.519 1.00 89.81 167 LEU A O 1
ATOM 1377 N N . VAL A 1 168 ? -0.978 10.391 1.339 1.00 92.75 168 VAL A N 1
ATOM 1378 C CA . VAL A 1 168 ? 0.147 9.473 1.466 1.00 92.75 168 VAL A CA 1
ATOM 1379 C C . VAL A 1 168 ? 1.258 9.987 0.571 1.00 92.75 168 VAL A C 1
ATOM 1381 O O . VAL A 1 168 ? 0.983 10.498 -0.514 1.00 92.75 168 VAL A O 1
ATOM 1384 N N . VAL A 1 169 ? 2.495 9.863 1.031 1.00 93.62 169 VAL A N 1
ATOM 1385 C CA . VAL A 1 169 ? 3.691 10.260 0.297 1.00 93.62 169 VAL A CA 1
ATOM 1386 C C . VAL A 1 169 ? 4.551 9.024 0.065 1.00 93.62 169 VAL A C 1
ATOM 1388 O O . VAL A 1 169 ? 4.880 8.296 1.005 1.00 93.62 169 VAL A O 1
ATOM 1391 N N . SER A 1 170 ? 4.925 8.797 -1.189 1.00 95.12 170 SER A N 1
ATOM 1392 C CA . SER A 1 170 ? 5.788 7.693 -1.610 1.00 95.12 170 SER A CA 1
ATOM 1393 C C . SER A 1 170 ? 6.797 8.154 -2.655 1.00 95.12 170 SER A C 1
ATOM 1395 O O . SER A 1 170 ? 6.616 9.194 -3.286 1.00 95.12 170 SER A O 1
ATOM 1397 N N . ALA A 1 171 ? 7.859 7.382 -2.871 1.00 94.56 171 ALA A N 1
ATOM 1398 C CA . ALA A 1 171 ? 8.776 7.623 -3.982 1.00 94.56 171 ALA A CA 1
ATOM 1399 C C . ALA A 1 171 ? 8.022 7.641 -5.329 1.00 94.56 171 ALA A C 1
ATOM 1401 O O . ALA A 1 171 ? 7.120 6.832 -5.556 1.00 94.56 171 ALA A O 1
ATOM 1402 N N . SER A 1 172 ? 8.375 8.586 -6.204 1.00 93.19 172 SER A N 1
ATOM 1403 C CA . SER A 1 172 ? 7.686 8.778 -7.486 1.00 93.19 172 SER A CA 1
ATOM 1404 C C . SER A 1 172 ? 8.132 7.761 -8.535 1.00 93.19 172 SER A C 1
ATOM 1406 O O . SER A 1 172 ? 9.312 7.420 -8.621 1.00 93.19 172 SER A O 1
ATOM 1408 N N . THR A 1 173 ? 7.191 7.317 -9.368 1.00 93.88 173 THR A N 1
ATOM 1409 C CA . THR A 1 173 ? 7.447 6.446 -10.525 1.00 93.88 173 THR A CA 1
ATOM 1410 C C . THR A 1 173 ? 6.702 6.963 -11.750 1.00 93.88 173 THR A C 1
ATOM 1412 O O . THR A 1 173 ? 5.656 7.607 -11.640 1.00 93.88 173 THR A O 1
ATOM 1415 N N . ARG A 1 174 ? 7.209 6.647 -12.944 1.00 93.81 174 ARG A N 1
ATOM 1416 C CA . ARG A 1 174 ? 6.478 6.886 -14.192 1.00 93.81 174 ARG A CA 1
ATOM 1417 C C . ARG A 1 174 ? 5.559 5.701 -14.483 1.00 93.81 174 ARG A C 1
ATOM 1419 O O . ARG A 1 174 ? 6.024 4.570 -14.383 1.00 93.81 174 ARG A O 1
ATOM 1426 N N . PRO A 1 175 ? 4.280 5.908 -14.836 1.00 93.69 175 PRO A N 1
ATOM 1427 C CA . PRO A 1 175 ? 3.365 4.801 -15.105 1.00 93.69 175 PRO A CA 1
ATOM 1428 C C . PRO A 1 175 ? 3.810 4.005 -16.337 1.00 93.69 175 PRO A C 1
ATOM 1430 O O . PRO A 1 175 ? 4.311 4.583 -17.299 1.00 93.69 175 PRO A O 1
ATOM 1433 N N . LEU A 1 176 ? 3.573 2.690 -16.337 1.00 93.62 176 LEU A N 1
ATOM 1434 C CA . LEU A 1 176 ? 4.040 1.791 -17.402 1.00 93.62 176 LEU A CA 1
ATOM 1435 C C . LEU A 1 176 ? 3.557 2.201 -18.807 1.00 93.62 176 LEU A C 1
ATOM 1437 O O . LEU A 1 176 ? 4.272 2.003 -19.784 1.00 93.62 176 LEU A O 1
ATOM 1441 N N . ARG A 1 177 ? 2.385 2.844 -18.916 1.00 93.50 177 ARG A N 1
ATOM 1442 C CA . ARG A 1 177 ? 1.854 3.378 -20.190 1.00 93.50 177 ARG A CA 1
ATOM 1443 C C . ARG A 1 177 ? 2.797 4.327 -20.921 1.00 93.50 177 ARG A C 1
ATOM 1445 O O . ARG A 1 177 ? 2.767 4.388 -22.145 1.00 93.50 177 ARG A O 1
ATOM 1452 N N . ASP A 1 178 ? 3.625 5.061 -20.181 1.00 93.88 178 ASP A N 1
ATOM 1453 C CA . ASP A 1 178 ? 4.589 5.997 -20.755 1.00 93.88 178 ASP A CA 1
ATOM 1454 C C . ASP A 1 178 ? 5.677 5.267 -21.561 1.00 93.88 178 ASP A C 1
ATOM 1456 O O . ASP A 1 178 ? 6.424 5.901 -22.302 1.00 93.88 178 ASP A O 1
ATOM 1460 N N . PHE A 1 179 ? 5.760 3.941 -21.414 1.00 94.44 179 PHE A N 1
ATOM 1461 C CA . PHE A 1 179 ? 6.747 3.079 -22.042 1.00 94.44 179 PHE A CA 1
ATOM 1462 C C . PHE A 1 179 ? 6.171 2.241 -23.195 1.00 94.44 179 PHE A C 1
ATOM 1464 O O . PHE A 1 179 ? 6.873 1.404 -23.739 1.00 94.44 179 PHE A O 1
ATOM 1471 N N . PHE A 1 180 ? 4.918 2.442 -23.621 1.00 92.38 180 PHE A N 1
ATOM 1472 C CA . PHE A 1 180 ? 4.319 1.618 -24.689 1.00 92.38 180 PHE A CA 1
ATOM 1473 C C . PHE A 1 180 ? 4.919 1.861 -26.085 1.00 92.38 180 PHE A C 1
ATOM 1475 O O . PHE A 1 180 ? 4.806 1.001 -26.951 1.00 92.38 180 PHE A O 1
ATOM 1482 N N . GLY A 1 181 ? 5.552 3.017 -26.308 1.00 94.25 181 GLY A N 1
ATOM 1483 C CA . GLY A 1 181 ? 6.177 3.396 -27.583 1.00 94.25 181 GLY A CA 1
ATOM 1484 C C . GLY A 1 181 ? 7.705 3.457 -27.545 1.00 94.25 181 GLY A C 1
ATOM 1485 O O . GLY A 1 181 ? 8.298 4.172 -28.348 1.00 94.25 181 GLY A O 1
ATOM 1486 N N . VAL A 1 182 ? 8.341 2.801 -26.571 1.00 96.31 182 VAL A N 1
ATOM 1487 C CA . VAL A 1 182 ? 9.809 2.799 -26.426 1.00 96.31 182 VAL A CA 1
ATOM 1488 C C . VAL A 1 182 ? 10.468 1.791 -27.366 1.00 96.31 182 VAL A C 1
ATOM 1490 O O . VAL A 1 182 ? 9.795 0.982 -28.003 1.00 96.31 182 VAL A O 1
ATOM 1493 N N . ALA A 1 183 ? 11.800 1.840 -27.446 1.00 97.50 183 ALA A N 1
ATOM 1494 C CA . ALA A 1 183 ? 12.582 0.890 -28.226 1.00 97.50 183 ALA A CA 1
ATOM 1495 C C . ALA A 1 183 ? 12.295 -0.570 -27.799 1.00 97.50 183 ALA A C 1
ATOM 1497 O O . ALA A 1 183 ? 12.111 -0.818 -26.599 1.00 97.50 183 ALA A O 1
ATOM 1498 N N . PRO A 1 184 ? 12.275 -1.537 -28.739 1.00 97.06 184 PRO A N 1
ATOM 1499 C CA . PRO A 1 184 ? 11.959 -2.937 -28.448 1.00 97.06 184 PRO A CA 1
ATOM 1500 C C . PRO A 1 184 ? 12.797 -3.552 -27.325 1.00 97.06 184 PRO A C 1
ATOM 1502 O O . PRO A 1 184 ? 12.282 -4.340 -26.538 1.00 97.06 184 PRO A O 1
ATOM 1505 N N . GLU A 1 185 ? 14.064 -3.162 -27.206 1.00 97.31 185 GLU A N 1
ATOM 1506 C CA . GLU A 1 185 ? 14.989 -3.658 -26.187 1.00 97.31 185 GLU A CA 1
ATOM 1507 C C . GLU A 1 185 ? 14.545 -3.238 -24.781 1.00 97.31 185 GLU A C 1
ATOM 1509 O O . GLU A 1 185 ? 14.531 -4.050 -23.859 1.00 97.31 185 GLU A O 1
ATOM 1514 N N . VAL A 1 186 ? 14.107 -1.983 -24.629 1.00 96.50 186 VAL A N 1
ATOM 1515 C CA . VAL A 1 186 ? 13.578 -1.458 -23.360 1.00 96.50 186 VAL A CA 1
ATOM 1516 C C . VAL A 1 186 ? 12.243 -2.122 -23.028 1.00 96.50 186 VAL A C 1
ATOM 1518 O O . VAL A 1 186 ? 11.993 -2.477 -21.880 1.00 96.50 186 VAL A O 1
ATOM 1521 N N . ALA A 1 187 ? 11.383 -2.325 -24.028 1.00 96.31 187 ALA A N 1
ATOM 1522 C CA . ALA A 1 187 ? 10.111 -3.012 -23.829 1.00 96.31 187 ALA A CA 1
ATOM 1523 C C . ALA A 1 187 ? 10.310 -4.478 -23.396 1.00 96.31 187 ALA A C 1
ATOM 1525 O O . ALA A 1 187 ? 9.622 -4.946 -22.487 1.00 96.31 187 ALA A O 1
ATOM 1526 N N . ALA A 1 188 ? 11.266 -5.186 -24.006 1.00 97.31 188 ALA A N 1
ATOM 1527 C CA . ALA A 1 188 ? 11.613 -6.560 -23.653 1.00 97.31 188 ALA A CA 1
ATOM 1528 C C . ALA A 1 188 ? 12.187 -6.662 -22.232 1.00 97.31 188 ALA A C 1
ATOM 1530 O O . ALA A 1 188 ? 11.792 -7.554 -21.479 1.00 97.31 188 ALA A O 1
ATOM 1531 N N . ASP A 1 189 ? 13.056 -5.725 -21.843 1.00 97.94 189 ASP A N 1
ATOM 1532 C CA . ASP A 1 189 ? 13.584 -5.643 -20.480 1.00 97.94 189 ASP A CA 1
ATOM 1533 C C . ASP A 1 189 ? 12.464 -5.417 -19.448 1.00 97.94 189 ASP A C 1
ATOM 1535 O O . ASP A 1 189 ? 12.326 -6.188 -18.497 1.00 97.94 189 ASP A O 1
ATOM 1539 N N . LEU A 1 190 ? 11.574 -4.444 -19.675 1.00 97.50 190 LEU A N 1
ATOM 1540 C CA . LEU A 1 190 ? 10.437 -4.192 -18.781 1.00 97.50 190 LEU A CA 1
ATOM 1541 C C . LEU A 1 190 ? 9.478 -5.389 -18.697 1.00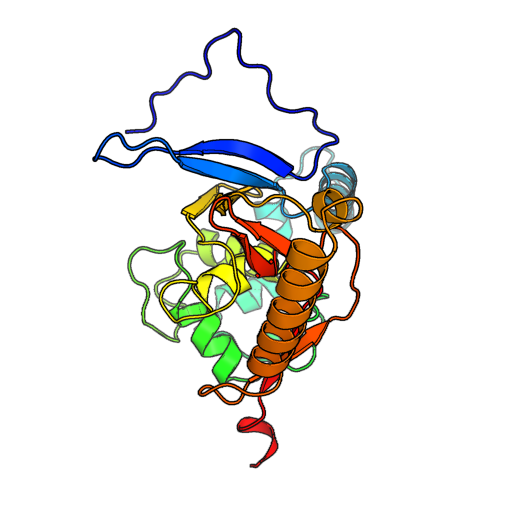 97.50 190 LEU A C 1
ATOM 1543 O O . LEU A 1 190 ? 8.963 -5.688 -17.617 1.00 97.50 190 LEU A O 1
ATOM 1547 N N . ALA A 1 191 ? 9.247 -6.100 -19.803 1.00 96.56 191 ALA A N 1
ATOM 1548 C CA . ALA A 1 191 ? 8.442 -7.320 -19.802 1.00 96.56 191 ALA A CA 1
ATOM 1549 C C . ALA A 1 191 ? 9.086 -8.426 -18.948 1.00 96.56 191 ALA A C 1
ATOM 1551 O O . ALA A 1 191 ? 8.393 -9.095 -18.177 1.00 96.56 191 ALA A O 1
ATOM 1552 N N . LEU A 1 192 ? 10.410 -8.589 -19.029 1.00 98.06 192 LEU A N 1
ATOM 1553 C CA . LEU A 1 192 ? 11.150 -9.535 -18.196 1.00 98.06 192 LEU A CA 1
ATOM 1554 C C . LEU A 1 192 ? 11.076 -9.154 -16.710 1.00 98.06 192 LEU A C 1
ATOM 1556 O O . LEU A 1 192 ? 10.790 -10.009 -15.868 1.00 98.06 192 LEU A O 1
ATOM 1560 N N . GLN A 1 193 ? 11.268 -7.873 -16.387 1.00 97.94 193 GLN A N 1
ATOM 1561 C CA . GLN A 1 193 ? 11.136 -7.373 -15.019 1.00 97.94 193 GLN A CA 1
ATOM 1562 C C . GLN A 1 193 ? 9.718 -7.584 -14.467 1.00 97.94 193 GLN A C 1
ATOM 1564 O O . GLN A 1 193 ? 9.561 -8.008 -13.322 1.00 97.94 193 GLN A O 1
ATOM 1569 N N . LEU A 1 194 ? 8.678 -7.364 -15.278 1.00 97.00 194 LEU A N 1
ATOM 1570 C CA . LEU A 1 194 ? 7.290 -7.623 -14.890 1.00 97.00 194 LEU A CA 1
ATOM 1571 C C . LEU A 1 194 ? 7.076 -9.095 -14.512 1.00 97.00 194 LEU A C 1
ATOM 1573 O O . LEU A 1 194 ? 6.491 -9.380 -13.468 1.00 97.00 194 LEU A O 1
ATOM 1577 N N . LEU A 1 195 ? 7.585 -10.035 -15.313 1.00 97.44 195 LEU A N 1
ATOM 1578 C CA . LEU A 1 195 ? 7.511 -11.465 -14.995 1.00 97.44 195 LEU A CA 1
ATOM 1579 C C . LEU A 1 195 ? 8.262 -11.806 -13.700 1.00 97.44 195 LEU A C 1
ATOM 1581 O O . LEU A 1 195 ? 7.770 -12.606 -12.901 1.00 97.44 195 LEU A O 1
ATOM 1585 N N . ALA A 1 196 ? 9.417 -11.181 -13.461 1.00 97.19 196 ALA A N 1
ATOM 1586 C CA . ALA A 1 196 ? 10.175 -11.357 -12.225 1.00 97.19 196 ALA A CA 1
ATOM 1587 C C . ALA A 1 196 ? 9.402 -10.845 -10.994 1.00 97.19 196 ALA A C 1
ATOM 1589 O O . ALA A 1 196 ? 9.325 -11.550 -9.986 1.00 97.19 196 ALA A O 1
ATOM 1590 N N . VAL A 1 197 ? 8.763 -9.674 -11.096 1.00 97.06 197 VAL A N 1
ATOM 1591 C CA . VAL A 1 197 ? 7.884 -9.120 -10.052 1.00 97.06 197 VAL A CA 1
ATOM 1592 C C . VAL A 1 197 ? 6.701 -10.050 -9.786 1.00 97.06 197 VAL A C 1
ATOM 1594 O O . VAL A 1 197 ? 6.426 -10.389 -8.639 1.00 97.06 197 VAL A O 1
ATOM 1597 N N . LEU A 1 198 ? 6.011 -10.524 -10.826 1.00 96.12 198 LEU A N 1
ATOM 1598 C CA . LEU A 1 198 ? 4.886 -11.450 -10.653 1.00 96.12 198 LEU A CA 1
ATOM 1599 C C . LEU A 1 198 ? 5.322 -12.764 -9.991 1.00 96.12 198 LEU A C 1
ATOM 1601 O O . LEU A 1 198 ? 4.605 -13.302 -9.146 1.00 96.12 198 LEU A O 1
ATOM 1605 N N . ARG A 1 199 ? 6.519 -13.260 -10.320 1.00 96.75 199 ARG A N 1
ATOM 1606 C CA . ARG A 1 199 ? 7.088 -14.454 -9.691 1.00 96.75 199 ARG A CA 1
ATOM 1607 C C . ARG A 1 199 ? 7.387 -14.241 -8.206 1.00 96.75 199 ARG A C 1
ATOM 1609 O O . ARG A 1 199 ? 7.046 -15.122 -7.420 1.00 96.75 199 ARG A O 1
ATOM 1616 N N . SER A 1 200 ? 7.966 -13.105 -7.808 1.00 95.50 200 SER A N 1
ATOM 1617 C CA . SER A 1 200 ? 8.236 -12.815 -6.386 1.00 95.50 200 SER A CA 1
ATOM 1618 C C . SER A 1 200 ? 6.950 -12.593 -5.578 1.00 95.50 200 SER A C 1
ATOM 1620 O O . SER A 1 200 ? 6.858 -12.957 -4.406 1.00 95.50 200 SER A O 1
ATOM 1622 N N . MET A 1 201 ? 5.904 -12.074 -6.223 1.00 96.00 201 MET A N 1
ATOM 1623 C CA . MET A 1 201 ? 4.562 -11.964 -5.644 1.00 96.00 201 MET A CA 1
ATOM 1624 C C . MET A 1 201 ? 3.884 -13.327 -5.449 1.00 96.00 201 MET A C 1
ATOM 1626 O O . MET A 1 201 ? 3.131 -13.516 -4.491 1.00 96.00 201 MET A O 1
ATOM 1630 N N . ALA A 1 202 ? 4.170 -14.300 -6.315 1.00 95.69 202 ALA A N 1
ATOM 1631 C CA . ALA A 1 202 ? 3.654 -15.657 -6.175 1.00 95.69 202 ALA A CA 1
ATOM 1632 C C . ALA A 1 202 ? 4.439 -16.493 -5.147 1.00 95.69 202 ALA A C 1
ATOM 1634 O O . ALA A 1 202 ? 3.834 -17.268 -4.397 1.00 95.69 202 ALA A O 1
ATOM 1635 N N . THR A 1 203 ? 5.764 -16.334 -5.112 1.00 95.00 203 THR A N 1
ATOM 1636 C CA . THR A 1 203 ? 6.690 -17.116 -4.284 1.00 95.00 203 THR A CA 1
ATOM 1637 C C . THR A 1 203 ? 7.713 -16.189 -3.636 1.00 95.00 203 THR A C 1
ATOM 1639 O O . THR A 1 203 ? 8.536 -15.591 -4.324 1.00 95.00 203 THR A O 1
ATOM 1642 N N . ASN A 1 204 ? 7.671 -16.099 -2.309 1.00 95.75 204 ASN A N 1
ATOM 1643 C CA . ASN A 1 204 ? 8.565 -15.283 -1.490 1.00 95.75 204 ASN A CA 1
ATOM 1644 C C . ASN A 1 204 ? 8.851 -15.978 -0.160 1.00 95.75 204 ASN A C 1
ATOM 1646 O O . ASN A 1 204 ? 8.093 -16.846 0.275 1.00 95.75 204 ASN A O 1
ATOM 1650 N N . ASP A 1 205 ? 9.903 -15.517 0.508 1.00 94.38 205 ASP A N 1
ATOM 1651 C CA . ASP A 1 205 ? 10.421 -16.097 1.750 1.00 94.38 205 ASP A CA 1
ATOM 1652 C C . ASP A 1 205 ? 9.453 -15.979 2.934 1.00 94.38 205 ASP A C 1
ATOM 1654 O O . ASP A 1 205 ? 9.609 -16.664 3.940 1.00 94.38 205 ASP A O 1
ATOM 1658 N N . LEU A 1 206 ? 8.438 -15.115 2.827 1.00 95.00 206 LEU A N 1
ATOM 1659 C CA . LEU A 1 206 ? 7.402 -14.973 3.846 1.00 95.00 206 LEU A CA 1
ATOM 1660 C C . LEU A 1 206 ? 6.201 -15.895 3.611 1.00 95.00 206 LEU A C 1
ATOM 1662 O O . LEU A 1 206 ? 5.267 -15.860 4.407 1.00 95.00 206 LEU A O 1
ATOM 1666 N N . ASN A 1 207 ? 6.182 -16.706 2.549 1.00 95.75 207 ASN A N 1
ATOM 1667 C CA . ASN A 1 207 ? 5.059 -17.584 2.204 1.00 95.75 207 ASN A CA 1
ATOM 1668 C C . ASN A 1 207 ? 3.712 -16.845 2.072 1.00 95.75 207 ASN A C 1
ATOM 1670 O O . ASN A 1 207 ? 2.651 -17.391 2.376 1.00 95.75 207 ASN A O 1
ATOM 1674 N N . TYR A 1 208 ? 3.731 -15.598 1.599 1.00 96.44 208 TYR A N 1
ATOM 1675 C CA . TYR A 1 208 ? 2.517 -14.904 1.173 1.00 96.44 208 TYR A CA 1
ATOM 1676 C C . TYR A 1 208 ? 2.308 -15.088 -0.328 1.00 96.44 208 TYR A C 1
ATOM 1678 O O . TYR A 1 208 ? 3.255 -15.123 -1.106 1.00 96.44 208 TYR A O 1
ATOM 1686 N N . PHE A 1 209 ? 1.059 -15.183 -0.758 1.00 96.81 209 PHE A N 1
ATOM 1687 C CA . PHE A 1 209 ? 0.683 -15.147 -2.162 1.00 96.81 209 PHE A CA 1
ATOM 1688 C C . PHE A 1 209 ? -0.106 -13.884 -2.445 1.00 96.81 209 PHE A C 1
ATOM 1690 O O . PHE A 1 209 ? -1.177 -13.670 -1.876 1.00 96.81 209 PHE A O 1
ATOM 1697 N N . PHE A 1 210 ? 0.425 -13.061 -3.336 1.00 97.38 210 PHE A N 1
ATOM 1698 C CA . PHE A 1 210 ? -0.209 -11.823 -3.749 1.00 97.38 210 PHE A CA 1
ATOM 1699 C C . PHE A 1 210 ? -0.961 -12.048 -5.055 1.00 97.38 210 PHE A C 1
ATOM 1701 O O . PHE A 1 210 ? -0.465 -12.702 -5.972 1.00 97.38 210 PHE A O 1
ATOM 1708 N N . TYR A 1 211 ? -2.154 -11.474 -5.154 1.00 96.06 211 TYR A N 1
ATOM 1709 C CA . TYR A 1 211 ? -2.957 -11.527 -6.369 1.00 96.06 211 TYR A CA 1
ATOM 1710 C C . TYR A 1 211 ? -3.581 -10.172 -6.661 1.00 96.06 211 TYR A C 1
ATOM 1712 O O . TYR A 1 211 ? -3.982 -9.443 -5.756 1.00 96.06 211 TYR A O 1
ATOM 1720 N N . PHE A 1 212 ? -3.708 -9.838 -7.939 1.00 95.38 212 PHE A N 1
ATOM 1721 C CA . PHE A 1 212 ? -4.393 -8.626 -8.362 1.00 95.38 212 PHE A CA 1
ATOM 1722 C C . PHE A 1 212 ? -5.869 -8.923 -8.592 1.00 95.38 212 PHE A C 1
ATOM 1724 O O . PHE A 1 212 ? -6.227 -9.868 -9.291 1.00 95.38 212 PHE A O 1
ATOM 1731 N N . THR A 1 213 ? -6.740 -8.092 -8.029 1.00 95.81 213 THR A N 1
ATOM 1732 C CA . THR A 1 213 ? -8.172 -8.115 -8.374 1.00 95.81 213 THR A CA 1
ATOM 1733 C C . THR A 1 213 ? -8.477 -7.337 -9.649 1.00 95.81 213 THR A C 1
ATOM 1735 O O . THR A 1 213 ? -9.500 -7.571 -10.287 1.00 95.81 213 THR A O 1
ATOM 1738 N N . HIS A 1 214 ? -7.584 -6.421 -10.017 1.00 94.50 214 HIS A N 1
ATOM 1739 C CA . HIS A 1 214 ? -7.629 -5.633 -11.236 1.00 94.50 214 HIS A CA 1
ATOM 1740 C C . HIS A 1 214 ? -6.214 -5.147 -11.568 1.00 94.50 214 HIS A C 1
ATOM 1742 O O . HIS A 1 214 ? -5.459 -4.808 -10.653 1.00 94.50 214 HIS A O 1
ATOM 1748 N N . VAL A 1 215 ? -5.878 -5.117 -12.858 1.00 94.00 215 VAL A N 1
ATOM 1749 C CA . VAL A 1 215 ? -4.616 -4.588 -13.385 1.00 94.00 215 VAL A CA 1
ATOM 1750 C C . VAL A 1 215 ? -4.945 -3.624 -14.515 1.00 94.00 215 VAL A C 1
ATOM 1752 O O . VAL A 1 215 ? -5.704 -3.960 -15.423 1.00 94.00 215 VAL A O 1
ATOM 1755 N N . ASP A 1 216 ? -4.342 -2.446 -14.463 1.00 91.88 216 ASP A N 1
ATOM 1756 C CA . ASP A 1 216 ? -4.448 -1.406 -15.475 1.00 91.88 216 ASP A CA 1
ATOM 1757 C C . ASP A 1 216 ? -3.085 -0.756 -15.769 1.00 91.88 216 ASP A C 1
ATOM 1759 O O . ASP A 1 216 ? -2.045 -1.078 -15.189 1.00 91.88 216 ASP A O 1
ATOM 1763 N N . ALA A 1 217 ? -3.104 0.212 -16.681 1.00 86.44 217 ALA A N 1
ATOM 1764 C CA . ALA A 1 217 ? -1.949 1.000 -17.095 1.00 86.44 217 ALA A CA 1
ATOM 1765 C C . ALA A 1 217 ? -1.281 1.825 -15.968 1.00 86.44 217 ALA A C 1
ATOM 1767 O O . ALA A 1 217 ? -0.179 2.343 -16.165 1.00 86.44 217 ALA A O 1
ATOM 1768 N N . GLY A 1 218 ? -1.950 2.004 -14.825 1.00 89.12 218 GLY A N 1
ATOM 1769 C CA . GLY A 1 218 ? -1.446 2.705 -13.644 1.00 89.12 218 GLY A CA 1
ATOM 1770 C C . GLY A 1 218 ? -0.911 1.781 -12.548 1.00 89.12 218 GLY A C 1
ATOM 1771 O O . GLY A 1 218 ? -0.237 2.280 -11.646 1.00 89.12 218 GLY A O 1
ATOM 1772 N N . THR A 1 219 ? -1.169 0.472 -12.645 1.00 95.06 219 THR A N 1
ATOM 1773 C CA . THR A 1 219 ? -0.793 -0.540 -11.642 1.00 95.06 219 THR A CA 1
ATOM 1774 C C . THR A 1 219 ? 0.719 -0.666 -11.489 1.00 95.06 219 THR A C 1
ATOM 1776 O O . THR A 1 219 ? 1.228 -0.733 -10.372 1.00 95.06 219 THR A O 1
ATOM 1779 N N . PHE A 1 220 ? 1.449 -0.647 -12.604 1.00 97.00 220 PHE A N 1
ATOM 1780 C CA . PHE A 1 220 ? 2.907 -0.731 -12.625 1.00 97.00 220 PHE A CA 1
ATOM 1781 C C . PHE A 1 220 ? 3.537 0.617 -12.963 1.00 97.00 220 PHE A C 1
ATOM 1783 O O . PHE A 1 220 ? 2.957 1.446 -13.676 1.00 97.00 220 PHE A O 1
ATOM 1790 N N . GLY A 1 221 ? 4.750 0.825 -12.465 1.00 96.06 221 GLY A N 1
ATOM 1791 C CA . GLY A 1 221 ? 5.543 2.007 -12.760 1.00 96.06 221 GLY A CA 1
ATOM 1792 C C . GLY A 1 221 ? 7.029 1.695 -12.827 1.00 96.06 221 GLY A C 1
ATOM 1793 O O . GLY A 1 221 ? 7.476 0.653 -12.360 1.00 96.06 221 GLY A O 1
ATOM 1794 N N . VAL A 1 222 ? 7.781 2.612 -13.422 1.00 96.69 222 VAL A N 1
ATOM 1795 C CA . VAL A 1 222 ? 9.224 2.501 -13.630 1.00 96.69 222 VAL A CA 1
ATOM 1796 C C . VAL A 1 222 ? 9.904 3.691 -12.959 1.00 96.69 222 VAL A C 1
ATOM 1798 O O . VAL A 1 222 ? 9.480 4.841 -13.130 1.00 96.69 222 VAL A O 1
ATOM 1801 N N . PHE A 1 223 ? 10.938 3.428 -12.164 1.00 94.88 223 PHE A N 1
ATOM 1802 C CA . PHE A 1 223 ? 11.782 4.477 -11.590 1.00 94.88 223 PHE A CA 1
ATOM 1803 C C . PHE A 1 223 ? 12.722 5.080 -12.639 1.00 94.88 223 PHE A C 1
ATOM 1805 O O . PHE A 1 223 ? 12.926 4.539 -13.723 1.00 94.88 223 PHE A O 1
ATOM 1812 N N . SER A 1 224 ? 13.352 6.206 -12.304 1.00 91.31 224 SER A N 1
ATOM 1813 C CA . SER A 1 224 ? 14.335 6.862 -13.177 1.00 91.31 224 SER A CA 1
ATOM 1814 C C . SER A 1 224 ? 15.553 5.992 -13.505 1.00 91.31 224 SER A C 1
ATOM 1816 O O . SER A 1 224 ? 16.199 6.218 -14.522 1.00 91.31 224 SER A O 1
ATOM 1818 N N . ASN A 1 225 ? 15.854 4.996 -12.671 1.00 91.75 225 ASN A N 1
ATOM 1819 C CA . ASN A 1 225 ? 16.922 4.020 -12.886 1.00 91.75 225 ASN A CA 1
ATOM 1820 C C . ASN A 1 225 ? 16.493 2.816 -13.752 1.00 91.75 225 ASN A C 1
ATOM 1822 O O . ASN A 1 225 ? 17.271 1.880 -13.889 1.00 91.75 225 ASN A O 1
ATOM 1826 N N . GLY A 1 226 ? 15.277 2.818 -14.312 1.00 94.31 226 GLY A N 1
ATOM 1827 C CA . GLY A 1 226 ? 14.794 1.778 -15.228 1.00 94.31 226 GLY A CA 1
ATOM 1828 C C . GLY A 1 226 ? 14.168 0.551 -14.561 1.00 94.31 226 GLY A C 1
ATOM 1829 O O . GLY A 1 226 ? 13.704 -0.345 -15.261 1.00 94.31 226 GLY A O 1
ATOM 1830 N N . HIS A 1 227 ? 14.103 0.501 -13.229 1.00 95.69 227 HIS A N 1
ATOM 1831 C CA . HIS A 1 227 ? 13.510 -0.639 -12.534 1.00 95.69 227 HIS A CA 1
ATOM 1832 C C . HIS A 1 227 ? 11.978 -0.535 -12.432 1.00 95.69 227 HIS A C 1
ATOM 1834 O O . HIS A 1 227 ? 11.445 0.522 -12.073 1.00 95.69 227 HIS A O 1
ATOM 1840 N N . LEU A 1 228 ? 11.284 -1.642 -12.711 1.00 96.62 228 LEU A N 1
ATOM 1841 C CA . LEU A 1 228 ? 9.827 -1.788 -12.674 1.00 96.62 228 LEU A CA 1
ATOM 1842 C C . LEU A 1 228 ? 9.327 -2.222 -11.288 1.00 96.62 228 LEU A C 1
ATOM 1844 O O . LEU A 1 228 ? 9.861 -3.141 -10.673 1.00 96.62 228 LEU A O 1
ATOM 1848 N N . PHE A 1 229 ? 8.258 -1.577 -10.820 1.00 96.56 229 PHE A N 1
ATOM 1849 C CA . PHE A 1 229 ? 7.636 -1.790 -9.512 1.00 96.56 229 PHE A CA 1
ATOM 1850 C C . PHE A 1 229 ? 6.103 -1.778 -9.605 1.00 96.56 229 PHE A C 1
ATOM 1852 O O . PHE A 1 229 ? 5.513 -1.296 -10.577 1.00 96.56 229 PHE A O 1
ATOM 1859 N N . ILE A 1 230 ? 5.445 -2.273 -8.555 1.00 97.31 230 ILE A N 1
ATOM 1860 C CA . ILE A 1 230 ? 3.999 -2.160 -8.349 1.00 97.31 230 ILE A CA 1
ATOM 1861 C C . ILE A 1 230 ? 3.712 -0.765 -7.792 1.00 97.31 230 ILE A C 1
ATOM 1863 O O . ILE A 1 230 ? 3.871 -0.497 -6.601 1.00 97.31 230 ILE A O 1
ATOM 1867 N N . ARG A 1 231 ? 3.302 0.138 -8.680 1.00 95.06 231 ARG A N 1
ATOM 1868 C CA . ARG A 1 231 ? 3.007 1.538 -8.373 1.00 95.06 231 ARG A CA 1
ATOM 1869 C C . ARG A 1 231 ? 1.711 1.692 -7.586 1.00 95.06 231 ARG A C 1
ATOM 1871 O O . ARG A 1 231 ? 1.679 2.462 -6.633 1.00 95.06 231 ARG A O 1
ATOM 1878 N N . ASP A 1 232 ? 0.661 0.976 -7.980 1.00 94.00 232 ASP A N 1
ATOM 1879 C CA . ASP A 1 232 ? -0.620 0.962 -7.278 1.00 94.00 232 ASP A CA 1
ATOM 1880 C C . ASP A 1 232 ? -0.886 -0.432 -6.706 1.00 94.00 232 ASP A C 1
ATOM 1882 O O . ASP A 1 232 ? -1.009 -1.422 -7.423 1.00 94.00 232 ASP A O 1
ATOM 1886 N N . ALA A 1 233 ? -0.970 -0.486 -5.380 1.00 95.44 233 ALA A N 1
ATOM 1887 C CA . ALA A 1 233 ? -1.180 -1.706 -4.610 1.00 95.44 233 ALA A CA 1
ATOM 1888 C C . ALA A 1 233 ? -2.617 -1.798 -4.059 1.00 95.44 233 ALA A C 1
ATOM 1890 O O . ALA A 1 233 ? -2.937 -2.698 -3.288 1.00 95.44 233 ALA A O 1
ATOM 1891 N N . SER A 1 234 ? -3.502 -0.865 -4.417 1.00 93.12 234 SER A N 1
ATOM 1892 C CA . SER A 1 234 ? -4.865 -0.788 -3.876 1.00 93.12 234 SER A CA 1
ATOM 1893 C C . SER A 1 234 ? -5.739 -1.989 -4.257 1.00 93.12 234 SER A C 1
ATOM 1895 O O . SER A 1 234 ? -6.670 -2.334 -3.526 1.00 93.12 234 SER A O 1
ATOM 1897 N N . THR A 1 235 ? -5.415 -2.661 -5.365 1.00 93.62 235 THR A N 1
ATOM 1898 C CA . THR A 1 235 ? -6.139 -3.827 -5.890 1.00 93.62 235 THR A CA 1
ATOM 1899 C C . THR A 1 235 ? -5.511 -5.164 -5.490 1.00 93.62 235 THR A C 1
ATOM 1901 O O . THR A 1 235 ? -6.049 -6.216 -5.861 1.00 93.62 235 THR A O 1
ATOM 1904 N N . LEU A 1 236 ? -4.406 -5.147 -4.732 1.00 96.50 236 LEU A N 1
ATOM 1905 C CA . LEU A 1 236 ? -3.709 -6.351 -4.291 1.00 96.50 236 LEU A CA 1
ATOM 1906 C C . LEU A 1 236 ? -4.423 -7.030 -3.124 1.00 96.50 236 LEU A C 1
ATOM 1908 O O . LEU A 1 236 ? -4.688 -6.427 -2.081 1.00 96.50 236 LEU A O 1
ATOM 1912 N N . GLY A 1 237 ? -4.697 -8.316 -3.308 1.00 96.94 237 GLY A N 1
ATOM 1913 C CA . GLY A 1 237 ? -5.047 -9.249 -2.255 1.00 96.94 237 GLY A CA 1
ATOM 1914 C C . GLY A 1 237 ? -3.843 -10.063 -1.797 1.00 96.94 237 GLY A C 1
ATOM 1915 O O . GLY A 1 237 ? -2.869 -10.214 -2.534 1.00 96.94 237 GLY A O 1
ATOM 1916 N N . ILE A 1 238 ? -3.928 -10.587 -0.575 1.00 96.88 238 ILE A N 1
ATOM 1917 C CA . ILE A 1 238 ? -2.903 -11.438 0.033 1.00 96.88 238 ILE A CA 1
ATOM 1918 C C . ILE A 1 238 ? -3.567 -12.703 0.559 1.00 96.88 238 ILE A C 1
ATOM 1920 O O . ILE A 1 238 ? -4.644 -12.645 1.153 1.00 96.88 238 ILE A O 1
ATOM 1924 N N . ILE A 1 239 ? -2.910 -13.834 0.339 1.00 96.00 239 ILE A N 1
ATOM 1925 C CA . ILE A 1 239 ? -3.221 -15.116 0.960 1.00 96.00 239 ILE A CA 1
ATOM 1926 C C . ILE A 1 239 ? -1.984 -15.564 1.723 1.00 96.00 239 ILE A C 1
ATOM 1928 O O . ILE A 1 239 ? -0.884 -15.607 1.176 1.00 96.00 239 ILE A O 1
ATOM 1932 N N . ASP A 1 240 ? -2.163 -15.896 2.990 1.00 95.81 240 ASP A N 1
ATOM 1933 C CA . ASP A 1 240 ? -1.128 -16.534 3.786 1.00 95.81 240 ASP A CA 1
ATOM 1934 C C . ASP A 1 240 ? -1.109 -18.037 3.503 1.00 95.81 240 ASP A C 1
ATOM 1936 O O . ASP A 1 240 ? -2.089 -18.731 3.772 1.00 95.81 240 ASP A O 1
ATOM 1940 N N . LYS A 1 241 ? -0.012 -18.535 2.926 1.00 94.25 241 LYS A N 1
ATOM 1941 C CA . LYS A 1 241 ? 0.124 -19.956 2.588 1.00 94.25 241 LYS A CA 1
ATOM 1942 C C . LYS A 1 241 ? 0.525 -20.815 3.788 1.00 94.25 241 LYS A C 1
ATOM 1944 O O . LYS A 1 241 ? 0.307 -22.016 3.730 1.00 94.25 241 LYS A O 1
ATOM 1949 N N . GLU A 1 242 ? 1.087 -20.236 4.851 1.00 90.38 242 GLU A N 1
ATOM 1950 C CA . GLU A 1 242 ? 1.442 -20.991 6.062 1.00 90.38 242 GLU A CA 1
ATOM 1951 C C . GLU A 1 242 ? 0.201 -21.316 6.894 1.00 90.38 242 GLU A C 1
ATOM 1953 O O . GLU A 1 242 ? 0.023 -22.457 7.314 1.00 90.38 242 GLU A O 1
ATOM 1958 N N . GLU A 1 243 ? -0.700 -20.349 7.086 1.00 78.25 243 GLU A N 1
ATOM 1959 C CA . GLU A 1 243 ? -1.906 -20.562 7.903 1.00 78.25 243 GLU A CA 1
ATOM 1960 C C . GLU A 1 243 ? -2.885 -21.563 7.254 1.00 78.25 243 GLU A C 1
ATOM 1962 O O . GLU A 1 243 ? -3.615 -22.247 7.956 1.00 78.25 243 GLU A O 1
ATOM 1967 N N . GLY A 1 244 ? -2.850 -21.730 5.925 1.00 60.28 244 GLY A N 1
ATOM 1968 C CA . GLY A 1 244 ? -3.644 -22.738 5.205 1.00 60.28 244 GLY A CA 1
ATOM 1969 C C . GLY A 1 244 ? -3.090 -24.170 5.240 1.00 60.28 244 GLY A C 1
ATOM 1970 O O . GLY A 1 244 ? -3.672 -25.047 4.604 1.00 60.28 244 GLY A O 1
ATOM 1971 N N . THR A 1 245 ? -1.963 -24.405 5.921 1.00 57.47 245 THR A N 1
ATOM 1972 C CA . THR A 1 245 ? -1.341 -25.740 6.068 1.00 57.47 245 THR A CA 1
ATOM 1973 C C . THR A 1 245 ? -1.501 -26.352 7.463 1.00 57.47 245 THR A C 1
ATOM 1975 O O . THR A 1 245 ? -1.017 -27.461 7.690 1.00 57.47 245 THR A O 1
ATOM 1978 N N . GLN A 1 246 ? -2.179 -25.647 8.376 1.00 45.25 246 GLN A N 1
ATOM 1979 C CA . GLN A 1 246 ? -2.564 -26.127 9.710 1.00 45.25 246 GLN A CA 1
ATOM 1980 C C . GLN A 1 246 ? -4.024 -26.580 9.719 1.00 45.25 246 GLN A C 1
ATOM 1982 O O . GLN A 1 246 ? -4.317 -27.542 10.461 1.00 45.25 246 GLN A O 1
#

Organism: Acrocephalus arundinaceus (NCBI:txid39621)

Sequence (246 aa):
RFDTWLSSHLKLPPISLLSYSGNYTDDAKSWRLVDITRLTSKYQHDRADNRICTSLLKTKTCSLERALRRTQRFQKWLRAKRLTPDLVQGLPSPMLRCPSQRLLDRIVRRYAEVPDAGSIYMDHLTDRDKLRLLYTLAVNSHPILLQIFPDVEGWPFPRYLGSCGRLVVSASTRPLRDFFGVAPEVAADLALQLLAVLRSMATNDLNYFFYFTHVDAGTFGVFSNGHLFIRDASTLGIIDKEEGTQ

Secondary structure (DSSP, 8-state):
---S---TT-PPPPTT-SEEEEEEE-TT--EEEEEEEESS-HHHHHHHHHHHHHHHH-SSS--HHHHHHTSHHHHHHHH-SB--HHHHTT---GGGSS--HHHHHHHHHT-TTSSSTT-SBGGGS-HHHHHHHHHHHHH--HHHHHHHS-GGGT-SSPPEEEEETTEEEEE--EEGGGGTTS-HHHHHHHHHHHHHHHHHHHS-TT-EEEEES---TTTEEE-TTS-EEES--TTEEEEETTGGG-

pLDDT: mean 87.19, std 13.29, range [28.55, 98.06]

Foldseek 3Di:
DPPPDDDPPDDDPPLQDQKDWDWDADPVRDTAIKIKGFLDRPVVVVVVQCVLCCVAPVDPDDDSLVSLVPDPLLVCLLPFFAQDLVSLPPQPFQQNPADDSVNRLLLQQQVPQFPDHHGRTCPRPDSVNSVQSNCCSRRFCQLSCCRSQDVVNVQQEFHWDDADDRITMTHDFAFCVVCPPPDPVLVVVVVVLVVVNQVCLCDDPQQKHKDFPDDDSRQWGADPVSHIGGHGCRRIYIDRRVVVVD

Radius of gyration: 19.25 Å; chains: 1; bounding box: 50×59×52 Å